Protein AF-0000000086273806 (afdb_homodimer)

Foldseek 3Di:
DDPPPPPVPPPPPPPCPVPPPPPPPDDPDDLPPPPDDDVCPVLVVVLVVLCVVQVKFWDDFQAGSVVVSVLSVLLSVQVVVVVVVDVDDDQVVSQVVSQVVCCVVPNHAKGKGKAQDDDDDDDADGRFWTWMDGDRMIMTMGGHDDPPPPDPPPPPPPDD/DDPPPPVPPPPPPPPCPVPPVPPDPDDPDDPPPPPDPPVVPVLVVVLVVLCVVQVKFWDDDQAGSVVVSVLSVLLSVQVVVVVVVDVDDDQVVSQVVSQVVCCVVPNHAKGKGKAQDDDDDDDADGRFWTWMDGDRMIMTMGGHDDPPPPDPPPDPPPDD

Secondary structure (DSSP, 8-state):
-----------------------------SS------TTHHHHHHHHHHHHHHHTEEEEEEES-HHHHHHHHHHHHHHHHHHHHH-SS--HHHHHHHHHHHHHHHH-S-EEEEEEEEEEEE----TT-EEEEEETTEEEEEEE-----------------/-----------------------------SS------TTHHHHHHHHHHHHHHHTEEEEEEES-HHHHHHHHHHHHHHHHHHHHH-SS--HHHHHHHHHHHHHHHH-S-EEEEEEEEEEEE----TT-EEEEEETTEEEEEEE-----------------

pLDDT: mean 71.83, std 29.99, range [19.44, 98.88]

Nearest PDB structures (foldseek):
  2pg1-assembly3_C  TM=9.644E-01  e=3.590E-10  Drosophila melanogaster
  3brl-assembly1_A-2  TM=9.640E-01  e=7.382E-10  Drosophila melanogaster
  7n9f-assembly1_s  TM=9.503E-01  e=2.949E-10  Saccharomyces cerevisiae
  3rjs-assembly1_A-2  TM=9.558E-01  e=8.416E-10  Toxoplasma gondii
  7cnu-assembly2_B  TM=9.610E-01  e=5.274E-09  Homo sapiens

Radius of gyration: 29.7 Å; Cα contacts (8 Å, |Δi|>4): 404; chains: 2; bounding box: 95×120×61 Å

Solvent-accessible surface area (backbone atoms only — not comparable to full-atom values): 18712 Å² total; per-residue (Å²): 139,80,78,74,77,77,74,74,72,77,75,72,75,70,75,73,70,70,69,72,69,69,65,70,84,67,80,79,63,65,91,62,82,69,81,71,63,75,89,47,50,68,48,45,51,55,50,51,52,50,24,64,76,63,50,41,46,81,72,46,75,40,47,54,54,70,59,47,49,49,54,51,53,51,51,51,50,49,50,57,53,30,52,71,72,34,88,65,67,55,38,34,58,52,12,40,52,52,24,51,52,43,24,71,74,70,44,71,50,35,27,17,38,19,27,69,38,68,19,58,29,74,69,61,40,89,56,31,32,41,30,32,30,48,83,76,35,35,40,39,40,34,24,45,57,79,40,77,76,70,66,74,71,75,74,74,75,76,80,129,140,79,79,73,73,74,74,75,71,77,73,71,76,70,72,75,67,70,68,70,68,70,64,71,83,71,78,83,69,67,88,66,80,69,79,71,62,75,84,48,50,67,47,44,53,55,49,50,51,49,23,64,76,65,50,42,46,83,72,48,76,40,47,54,54,71,59,48,48,49,54,51,53,50,51,50,52,51,50,58,53,30,52,71,73,35,90,67,66,55,36,36,58,52,12,38,53,52,24,50,52,42,25,71,75,71,47,70,52,35,28,17,37,19,26,70,36,68,20,59,29,74,68,60,41,89,57,32,32,40,30,32,30,47,82,76,35,35,39,40,41,34,24,43,57,80,41,76,78,70,68,76,71,75,76,76,78,77,80,126

Organism: Populus euphratica (NCBI:txid75702)

Structure (mmCIF, N/CA/C/O backbone):
data_AF-0000000086273806-model_v1
#
loop_
_entity.id
_entity.type
_entity.pdbx_description
1 polymer 'Dynein light chain'
#
loop_
_atom_site.group_PDB
_atom_site.id
_atom_site.type_symbol
_atom_site.label_atom_id
_atom_site.label_alt_id
_atom_site.label_comp_id
_atom_site.label_asym_id
_atom_site.label_entity_id
_atom_site.label_seq_id
_atom_site.pdbx_PDB_ins_code
_atom_site.Cartn_x
_atom_site.Cartn_y
_atom_site.Cartn_z
_atom_site.occupancy
_atom_site.B_iso_or_equiv
_atom_site.auth_seq_id
_atom_site.auth_comp_id
_atom_site.auth_asym_id
_atom_site.auth_atom_id
_atom_site.pdbx_PDB_model_num
ATOM 1 N N . MET A 1 1 ? 22.906 81.875 -25.344 1 28.75 1 MET A N 1
ATOM 2 C CA . MET A 1 1 ? 23.531 81.062 -24.281 1 28.75 1 MET A CA 1
ATOM 3 C C . MET A 1 1 ? 22.641 79.938 -23.875 1 28.75 1 MET A C 1
ATOM 5 O O . MET A 1 1 ? 21.609 80.125 -23.203 1 28.75 1 MET A O 1
ATOM 9 N N . GLU A 1 2 ? 22.422 78.875 -24.781 1 27.95 2 GLU A N 1
ATOM 10 C CA . GLU A 1 2 ? 21.453 77.875 -25.234 1 27.95 2 GLU A CA 1
ATOM 11 C C . GLU A 1 2 ? 21.438 76.688 -24.312 1 27.95 2 GLU A C 1
ATOM 13 O O . GLU A 1 2 ? 22.469 76.062 -24.109 1 27.95 2 GLU A O 1
ATOM 18 N N . ARG A 1 3 ? 20.797 76.938 -23.156 1 32.34 3 ARG A N 1
ATOM 19 C CA . ARG A 1 3 ? 20.719 76.062 -22 1 32.34 3 ARG A CA 1
ATOM 20 C C . ARG A 1 3 ? 20.281 74.625 -22.422 1 32.34 3 ARG A C 1
ATOM 22 O O . ARG A 1 3 ? 19.219 74.5 -23.016 1 32.34 3 ARG A O 1
ATOM 29 N N . SER A 1 4 ? 21.188 73.812 -22.953 1 30.05 4 SER A N 1
ATOM 30 C CA . SER A 1 4 ? 21.172 72.438 -23.484 1 30.05 4 SER A CA 1
ATOM 31 C C . SER A 1 4 ? 20.562 71.5 -22.484 1 30.05 4 SER A C 1
ATOM 33 O O . SER A 1 4 ? 21.094 71.312 -21.391 1 30.05 4 SER A O 1
ATOM 35 N N . GLN A 1 5 ? 19.234 71.562 -22.375 1 29.78 5 GLN A N 1
ATOM 36 C CA . GLN A 1 5 ? 18.359 70.812 -21.5 1 29.78 5 GLN A CA 1
ATOM 37 C C . GLN A 1 5 ? 18.656 69.312 -21.594 1 29.78 5 GLN A C 1
ATOM 39 O O . GLN A 1 5 ? 18.641 68.75 -22.688 1 29.78 5 GLN A O 1
ATOM 44 N N . SER A 1 6 ? 19.75 68.875 -20.938 1 29.62 6 SER A N 1
ATOM 45 C CA . SER A 1 6 ? 20.328 67.562 -20.812 1 29.62 6 SER A CA 1
ATOM 46 C C . SER A 1 6 ? 19.25 66.5 -20.453 1 29.62 6 SER A C 1
ATOM 48 O O . SER A 1 6 ? 18.594 66.625 -19.422 1 29.62 6 SER A O 1
ATOM 50 N N . GLU A 1 7 ? 18.422 66.125 -21.422 1 27.8 7 GLU A N 1
ATOM 51 C CA . GLU A 1 7 ? 17.312 65.188 -21.406 1 27.8 7 GLU A CA 1
ATOM 52 C C . GLU A 1 7 ? 17.766 63.844 -20.859 1 27.8 7 GLU A C 1
ATOM 54 O O . GLU A 1 7 ? 18.562 63.156 -21.484 1 27.8 7 GLU A O 1
ATOM 59 N N . THR A 1 8 ? 18.328 63.875 -19.656 1 27.95 8 THR A N 1
ATOM 60 C CA . THR A 1 8 ? 18.828 62.656 -19.047 1 27.95 8 THR A CA 1
ATOM 61 C C . THR A 1 8 ? 17.781 61.531 -19.172 1 27.95 8 THR A C 1
ATOM 63 O O . THR A 1 8 ? 16.609 61.75 -18.891 1 27.95 8 THR A O 1
ATOM 66 N N . GLY A 1 9 ? 17.891 60.781 -20.172 1 25.05 9 GLY A N 1
ATOM 67 C CA . GLY A 1 9 ? 17.203 59.594 -20.672 1 25.05 9 GLY A CA 1
ATOM 68 C C . GLY A 1 9 ? 16.953 58.562 -19.609 1 25.05 9 GLY A C 1
ATOM 69 O O . GLY A 1 9 ? 17.875 58.062 -18.969 1 25.05 9 GLY A O 1
ATOM 70 N N . ARG A 1 10 ? 16.016 58.844 -18.719 1 28.91 10 ARG A N 1
ATOM 71 C CA . ARG A 1 10 ? 15.523 57.844 -17.75 1 28.91 10 ARG A CA 1
ATOM 72 C C . ARG A 1 10 ? 15.391 56.469 -18.375 1 28.91 10 ARG A C 1
ATOM 74 O O . ARG A 1 10 ? 14.648 56.281 -19.344 1 28.91 10 ARG A O 1
ATOM 81 N N . ARG A 1 11 ? 16.484 55.812 -18.609 1 25.91 11 ARG A N 1
ATOM 82 C CA . ARG A 1 11 ? 16.578 54.406 -19.062 1 25.91 11 ARG A CA 1
ATOM 83 C C . ARG A 1 11 ? 15.562 53.531 -18.344 1 25.91 11 ARG A C 1
ATOM 85 O O . ARG A 1 11 ? 15.523 53.5 -17.109 1 25.91 11 ARG A O 1
ATOM 92 N N . ARG A 1 12 ? 14.398 53.438 -18.906 1 23.81 12 ARG A N 1
ATOM 93 C CA . ARG A 1 12 ? 13.289 52.531 -18.578 1 23.81 12 ARG A CA 1
ATOM 94 C C . ARG A 1 12 ? 13.789 51.125 -18.281 1 23.81 12 ARG A C 1
ATOM 96 O O . ARG A 1 12 ? 14.438 50.5 -19.109 1 23.81 12 ARG A O 1
ATOM 103 N N . MET A 1 13 ? 14.398 50.938 -17.109 1 24.5 13 MET A N 1
ATOM 104 C CA . MET A 1 13 ? 14.719 49.594 -16.656 1 24.5 13 MET A CA 1
ATOM 105 C C . MET A 1 13 ? 13.594 48.625 -17.016 1 24.5 13 MET A C 1
ATOM 107 O O . MET A 1 13 ? 12.461 48.781 -16.547 1 24.5 13 MET A O 1
ATOM 111 N N . GLU A 1 14 ? 13.469 48.344 -18.266 1 22.59 14 GLU A N 1
ATOM 112 C CA . GLU A 1 14 ? 12.555 47.312 -18.703 1 22.59 14 GLU A CA 1
ATOM 113 C C . GLU A 1 14 ? 12.672 46.062 -17.844 1 22.59 14 GLU A C 1
ATOM 115 O O . GLU A 1 14 ? 13.766 45.531 -17.672 1 22.59 14 GLU A O 1
ATOM 120 N N . LYS A 1 15 ? 12.023 46.094 -16.672 1 23.3 15 LYS A N 1
ATOM 121 C CA . LYS A 1 15 ? 11.836 44.875 -15.859 1 23.3 15 LYS A CA 1
ATOM 122 C C . LYS A 1 15 ? 11.508 43.688 -16.719 1 23.3 15 LYS A C 1
ATOM 124 O O . LYS A 1 15 ? 10.477 43.656 -17.406 1 23.3 15 LYS A O 1
ATOM 129 N N . ASN A 1 16 ? 12.422 43.125 -17.375 1 19.72 16 ASN A N 1
ATOM 130 C CA . ASN A 1 16 ? 12.266 41.844 -18.094 1 19.72 16 ASN A CA 1
ATOM 131 C C . ASN A 1 16 ? 11.516 40.844 -17.234 1 19.72 16 ASN A C 1
ATOM 133 O O . ASN A 1 16 ? 12.078 40.281 -16.297 1 19.72 16 ASN A O 1
ATOM 137 N N . LYS A 1 17 ? 10.359 41.219 -16.828 1 23.56 17 LYS A N 1
ATOM 138 C CA . LYS A 1 17 ? 9.547 40.156 -16.234 1 23.56 17 LYS A CA 1
ATOM 139 C C . LYS A 1 17 ? 9.641 38.875 -17.047 1 23.56 17 LYS A C 1
ATOM 141 O O . LYS A 1 17 ? 9.117 38.781 -18.172 1 23.56 17 LYS A O 1
ATOM 146 N N . GLU A 1 18 ? 10.75 38.281 -17.062 1 22.2 18 GLU A N 1
ATOM 147 C CA . GLU A 1 18 ? 10.805 36.938 -17.641 1 22.2 18 GLU A CA 1
ATOM 148 C C . GLU A 1 18 ? 9.555 36.156 -17.281 1 22.2 18 GLU A C 1
ATOM 150 O O . GLU A 1 18 ? 9.242 35.969 -16.109 1 22.2 18 GLU A O 1
ATOM 155 N N . ARG A 1 19 ? 8.586 36.375 -17.969 1 22.33 19 ARG A N 1
ATOM 156 C CA . ARG A 1 19 ? 7.391 35.531 -17.906 1 22.33 19 ARG A CA 1
ATOM 157 C C . ARG A 1 19 ? 7.754 34.062 -17.75 1 22.33 19 ARG A C 1
ATOM 159 O O . ARG A 1 19 ? 8.406 33.469 -18.609 1 22.33 19 ARG A O 1
ATOM 166 N N . VAL A 1 20 ? 8.18 33.719 -16.625 1 22.05 20 VAL A N 1
ATOM 167 C CA . VAL A 1 20 ? 8.336 32.281 -16.406 1 22.05 20 VAL A CA 1
ATOM 168 C C . VAL A 1 20 ? 7.188 31.547 -17.078 1 22.05 20 VAL A C 1
ATOM 170 O O . VAL A 1 20 ? 6.016 31.828 -16.797 1 22.05 20 VAL A O 1
ATOM 173 N N . GLN A 1 21 ? 7.27 31.484 -18.25 1 20.91 21 GLN A N 1
ATOM 174 C CA . GLN A 1 21 ? 6.316 30.656 -18.984 1 20.91 21 GLN A CA 1
ATOM 175 C C . GLN A 1 21 ? 5.996 29.375 -18.203 1 20.91 21 GLN A C 1
ATOM 177 O O . GLN A 1 21 ? 6.887 28.578 -17.938 1 20.91 21 GLN A O 1
ATOM 182 N N . PHE A 1 22 ? 5.227 29.609 -17.25 1 21.42 22 PHE A N 1
ATOM 183 C CA . PHE A 1 22 ? 4.641 28.438 -16.609 1 21.42 22 PHE A CA 1
ATOM 184 C C . PHE A 1 22 ? 4.281 27.375 -17.625 1 21.42 22 PHE A C 1
ATOM 186 O O . PHE A 1 22 ? 3.438 27.594 -18.5 1 21.42 22 PHE A O 1
ATOM 193 N N . LEU A 1 23 ? 5.246 26.781 -18.078 1 23.45 23 LEU A N 1
ATOM 194 C CA . LEU A 1 23 ? 4.922 25.672 -18.953 1 23.45 23 LEU A CA 1
ATOM 195 C C . LEU A 1 23 ? 3.693 24.922 -18.453 1 23.45 23 LEU A C 1
ATOM 197 O O . LEU A 1 23 ? 3.488 24.812 -17.234 1 23.45 23 LEU A O 1
ATOM 201 N N . PRO A 1 24 ? 2.768 24.969 -19.203 1 23.73 24 PRO A N 1
ATOM 202 C CA . PRO A 1 24 ? 1.512 24.297 -18.875 1 23.73 24 PRO A CA 1
ATOM 203 C C . PRO A 1 24 ? 1.729 22.953 -18.172 1 23.73 24 PRO A C 1
ATOM 205 O O . PRO A 1 24 ? 2.77 22.312 -18.359 1 23.73 24 PRO A O 1
ATOM 208 N N . PRO A 1 25 ? 1.237 22.906 -17.016 1 24.69 25 PRO A N 1
ATOM 209 C CA . PRO A 1 25 ? 1.338 21.672 -16.219 1 24.69 25 PRO A CA 1
ATOM 210 C C . PRO A 1 25 ? 1.191 20.422 -17.062 1 24.69 25 PRO A C 1
ATOM 212 O O . PRO A 1 25 ? 0.169 20.234 -17.734 1 24.69 25 PRO A O 1
ATOM 215 N N . GLY A 1 26 ? 2.092 20.031 -17.812 1 23.03 26 GLY A N 1
ATOM 216 C CA . GLY A 1 26 ? 2.057 18.828 -18.641 1 23.03 26 GLY A CA 1
ATOM 217 C C . GLY A 1 26 ? 1.317 17.672 -18 1 23.03 26 GLY A C 1
ATOM 218 O O . GLY A 1 26 ? 1.056 17.703 -16.781 1 23.03 26 GLY A O 1
ATOM 219 N N . ARG A 1 27 ? 0.917 16.609 -18.938 1 23.66 27 ARG A N 1
ATOM 220 C CA . ARG A 1 27 ? -0.001 15.484 -18.844 1 23.66 27 ARG A CA 1
ATOM 221 C C . ARG A 1 27 ? 0.425 14.531 -17.719 1 23.66 27 ARG A C 1
ATOM 223 O O . ARG A 1 27 ? 1.506 13.938 -17.781 1 23.66 27 ARG A O 1
ATOM 230 N N . MET A 1 28 ? 0.45 14.812 -16.719 1 25.42 28 MET A N 1
ATOM 231 C CA . MET A 1 28 ? 0.751 13.789 -15.727 1 25.42 28 MET A CA 1
ATOM 232 C C . MET A 1 28 ? 0.086 12.469 -16.094 1 25.42 28 MET A C 1
ATOM 234 O O . MET A 1 28 ? -1.14 12.352 -16.047 1 25.42 28 MET A O 1
ATOM 238 N N . LEU A 1 29 ? 0.576 11.766 -17.109 1 25.7 29 LEU A N 1
ATOM 239 C CA . LEU A 1 29 ? -0.027 10.648 -17.828 1 25.7 29 LEU A CA 1
ATOM 240 C C . LEU A 1 29 ? -0.467 9.555 -16.859 1 25.7 29 LEU A C 1
ATOM 242 O O . LEU A 1 29 ? 0.1 9.414 -15.773 1 25.7 29 LEU A O 1
ATOM 246 N N . PRO A 1 30 ? -1.684 8.875 -17.062 1 32.84 30 PRO A N 1
ATOM 247 C CA . PRO A 1 30 ? -1.948 7.496 -16.656 1 32.84 30 PRO A CA 1
ATOM 248 C C . PRO A 1 30 ? -0.71 6.605 -16.75 1 32.84 30 PRO A C 1
ATOM 250 O O . PRO A 1 30 ? 0.285 6.988 -17.359 1 32.84 30 PRO A O 1
ATOM 253 N N . VAL A 1 31 ? -0.655 5.379 -16.422 1 34.69 31 VAL A N 1
ATOM 254 C CA . VAL A 1 31 ? 0.572 4.594 -16.5 1 34.69 31 VAL A CA 1
ATOM 255 C C . VAL A 1 31 ? 1.341 4.965 -17.766 1 34.69 31 VAL A C 1
ATOM 257 O O . VAL A 1 31 ? 0.818 4.836 -18.875 1 34.69 31 VAL A O 1
ATOM 260 N N . PRO A 1 32 ? 2.094 5.988 -17.922 1 31.78 32 PRO A N 1
ATOM 261 C CA . PRO A 1 32 ? 2.699 6.332 -19.203 1 31.78 32 PRO A CA 1
ATOM 262 C C . PRO A 1 32 ? 3.414 5.152 -19.859 1 31.78 32 PRO A C 1
ATOM 264 O O . PRO A 1 32 ? 4.023 4.332 -19.156 1 31.78 32 PRO A O 1
ATOM 267 N N . PRO A 1 33 ? 3.061 4.832 -21.172 1 30.28 33 PRO A N 1
ATOM 268 C CA . PRO A 1 33 ? 3.742 3.709 -21.828 1 30.28 33 PRO A CA 1
ATOM 269 C C . PRO A 1 33 ? 5.262 3.826 -21.766 1 30.28 33 PRO A C 1
ATOM 271 O O . PRO A 1 33 ? 5.832 4.809 -22.25 1 30.28 33 PRO A O 1
ATOM 274 N N . MET A 1 34 ? 5.852 3.525 -20.734 1 32.31 34 MET A N 1
ATOM 275 C CA . MET A 1 34 ? 7.309 3.525 -20.75 1 32.31 34 MET A CA 1
ATOM 276 C C . MET A 1 34 ? 7.832 2.857 -22.031 1 32.31 34 MET A C 1
ATOM 278 O O . MET A 1 34 ? 7.359 1.784 -22.406 1 32.31 34 MET A O 1
ATOM 282 N N . VAL A 1 35 ? 8.391 3.568 -22.844 1 31.25 35 VAL A N 1
ATOM 283 C CA . VAL A 1 35 ? 9.062 3.074 -24.047 1 31.25 35 VAL A CA 1
ATOM 284 C C . VAL A 1 35 ? 10.117 2.041 -23.656 1 31.25 35 VAL A C 1
ATOM 286 O O . VAL A 1 35 ? 11.016 2.334 -22.859 1 31.25 35 VAL A O 1
ATOM 289 N N . ARG A 1 36 ? 9.812 0.791 -23.719 1 36.22 36 ARG A N 1
ATOM 290 C CA . ARG A 1 36 ? 10.648 -0.36 -23.406 1 36.22 36 ARG A CA 1
ATOM 291 C C . ARG A 1 36 ? 11.859 -0.425 -24.328 1 36.22 36 ARG A C 1
ATOM 293 O O . ARG A 1 36 ? 11.719 -0.324 -25.547 1 36.22 36 ARG A O 1
ATOM 300 N N . PRO A 1 37 ? 13.078 -0.144 -23.891 1 36.53 37 PRO A N 1
ATOM 301 C CA . PRO A 1 37 ? 14.18 -0.379 -24.828 1 36.53 37 PRO A CA 1
ATOM 302 C C . PRO A 1 37 ? 14.133 -1.768 -25.453 1 36.53 37 PRO A C 1
ATOM 304 O O . PRO A 1 37 ? 13.555 -2.691 -24.891 1 36.53 37 PRO A O 1
ATOM 307 N N . PRO A 1 38 ? 14.758 -1.908 -26.594 1 38.56 38 PRO A N 1
ATOM 308 C CA . PRO A 1 38 ? 14.727 -3.096 -27.453 1 38.56 38 PRO A CA 1
ATOM 309 C C . PRO A 1 38 ? 15.312 -4.332 -26.766 1 38.56 38 PRO A C 1
ATOM 311 O O . PRO A 1 38 ? 15.102 -5.453 -27.234 1 38.56 38 PRO A O 1
ATOM 314 N N . ALA A 1 39 ? 16.531 -4.262 -26.062 1 42.75 39 ALA A N 1
ATOM 315 C CA . ALA A 1 39 ? 17.125 -5.473 -25.516 1 42.75 39 ALA A CA 1
ATOM 316 C C . ALA A 1 39 ? 16.109 -6.246 -24.672 1 42.75 39 ALA A C 1
ATOM 318 O O . ALA A 1 39 ? 16.422 -7.316 -24.141 1 42.75 39 ALA A O 1
ATOM 319 N N . ALA A 1 40 ? 14.891 -5.688 -24.438 1 50.12 40 ALA A N 1
ATOM 320 C CA . ALA A 1 40 ? 13.664 -5.949 -23.688 1 50.12 40 ALA A CA 1
ATOM 321 C C . ALA A 1 40 ? 12.875 -7.098 -24.297 1 50.12 40 ALA A C 1
ATOM 323 O O . ALA A 1 40 ? 11.945 -7.621 -23.672 1 50.12 40 ALA A O 1
ATOM 324 N N . ALA A 1 41 ? 13.422 -7.383 -25.406 1 51.56 41 ALA A N 1
ATOM 325 C CA . ALA A 1 41 ? 12.547 -8.297 -26.141 1 51.56 41 ALA A CA 1
ATOM 326 C C . ALA A 1 41 ? 12.703 -9.727 -25.641 1 51.56 41 ALA A C 1
ATOM 328 O O . ALA A 1 41 ? 11.711 -10.438 -25.453 1 51.56 41 ALA A O 1
ATOM 329 N N . THR A 1 42 ? 14 -10.25 -25.547 1 53.66 42 THR A N 1
ATOM 330 C CA . THR A 1 42 ? 14.164 -11.633 -25.109 1 53.66 42 THR A CA 1
ATOM 331 C C . THR A 1 42 ? 13.664 -11.812 -23.672 1 53.66 42 THR A C 1
ATOM 333 O O . THR A 1 42 ? 13.07 -12.844 -23.344 1 53.66 42 THR A O 1
ATOM 336 N N . ASN A 1 43 ? 13.852 -10.844 -22.875 1 69 43 ASN A N 1
ATOM 337 C CA . ASN A 1 43 ? 13.383 -10.875 -21.5 1 69 43 ASN A CA 1
ATOM 338 C C . ASN A 1 43 ? 11.859 -10.805 -21.422 1 69 43 ASN A C 1
ATOM 340 O O . ASN A 1 43 ? 11.25 -11.469 -20.578 1 69 43 ASN A O 1
ATOM 344 N N . GLU A 1 44 ? 11.352 -10.266 -22.406 1 74.94 44 GLU A N 1
ATOM 345 C CA . GLU A 1 44 ? 9.898 -10.125 -22.438 1 74.94 44 GLU A CA 1
ATOM 346 C C . GLU A 1 44 ? 9.227 -11.445 -22.812 1 74.94 44 GLU A C 1
ATOM 348 O O . GLU A 1 44 ? 8.188 -11.797 -22.266 1 74.94 44 GLU A O 1
ATOM 353 N N . VAL A 1 45 ? 9.922 -12.117 -23.734 1 72.62 45 VAL A N 1
ATOM 354 C CA . VAL A 1 45 ? 9.367 -13.398 -24.156 1 72.62 45 VAL A CA 1
ATOM 355 C C . VAL A 1 45 ? 9.414 -14.391 -23 1 72.62 45 VAL A C 1
ATOM 357 O O . VAL A 1 45 ? 8.461 -15.148 -22.781 1 72.62 45 VAL A O 1
ATOM 360 N N . ARG A 1 46 ? 10.5 -14.406 -22.344 1 81.56 46 ARG A N 1
ATOM 361 C CA . ARG A 1 46 ? 10.641 -15.305 -21.203 1 81.56 46 ARG A CA 1
ATOM 362 C C . ARG A 1 46 ? 9.617 -14.969 -20.125 1 81.56 46 ARG A C 1
ATOM 364 O O . ARG A 1 46 ? 9.023 -15.875 -19.516 1 81.56 46 ARG A O 1
ATOM 371 N N . LEU A 1 47 ? 9.344 -13.711 -19.922 1 88.5 47 LEU A N 1
ATOM 372 C CA . LEU A 1 47 ? 8.383 -13.32 -18.891 1 88.5 47 LEU A CA 1
ATOM 373 C C . LEU A 1 47 ? 6.969 -13.734 -19.297 1 88.5 47 LEU A C 1
ATOM 375 O O . LEU A 1 47 ? 6.172 -14.125 -18.438 1 88.5 47 LEU A O 1
ATOM 379 N N . ALA A 1 48 ? 6.723 -13.727 -20.531 1 86.44 48 ALA A N 1
ATOM 380 C CA . ALA A 1 48 ? 5.406 -14.141 -21.016 1 86.44 48 ALA A CA 1
ATOM 381 C C . ALA A 1 48 ? 5.18 -15.633 -20.797 1 86.44 48 ALA A C 1
ATOM 383 O O . ALA A 1 48 ? 4.07 -16.047 -20.453 1 86.44 48 ALA A O 1
ATOM 384 N N . ALA A 1 49 ? 6.207 -16.328 -20.984 1 87.12 49 ALA A N 1
ATOM 385 C CA . ALA A 1 49 ? 6.09 -17.766 -20.766 1 87.12 49 ALA A CA 1
ATOM 386 C C . ALA A 1 49 ? 5.867 -18.062 -19.281 1 87.12 49 ALA A C 1
ATOM 388 O O . ALA A 1 49 ? 5.086 -18.953 -18.938 1 87.12 49 ALA A O 1
ATOM 389 N N . VAL A 1 50 ? 6.473 -17.391 -18.469 1 88 50 VAL A N 1
ATOM 390 C CA . VAL A 1 50 ? 6.332 -17.562 -17.031 1 88 50 VAL A CA 1
ATOM 391 C C . VAL A 1 50 ? 4.918 -17.188 -16.594 1 88 50 VAL A C 1
ATOM 393 O O . VAL A 1 50 ? 4.316 -17.859 -15.758 1 88 50 VAL A O 1
ATOM 396 N N . ASP A 1 51 ? 4.355 -16.188 -17.156 1 88.62 51 ASP A N 1
ATOM 397 C CA . ASP A 1 51 ? 3.008 -15.727 -16.828 1 88.62 51 ASP A CA 1
ATOM 398 C C . ASP A 1 51 ? 1.974 -16.828 -17.094 1 88.62 51 ASP A C 1
ATOM 400 O O . ASP A 1 51 ? 1.086 -17.062 -16.281 1 88.62 51 ASP A O 1
ATOM 404 N N . VAL A 1 52 ? 2.152 -17.422 -18.219 1 87.69 52 VAL A N 1
ATOM 405 C CA . VAL A 1 52 ? 1.211 -18.453 -18.609 1 87.69 52 VAL A CA 1
ATOM 406 C C . VAL A 1 52 ? 1.376 -19.672 -17.703 1 87.69 52 VAL A C 1
ATOM 408 O O . VAL A 1 52 ? 0.391 -20.234 -17.219 1 87.69 52 VAL A O 1
ATOM 411 N N .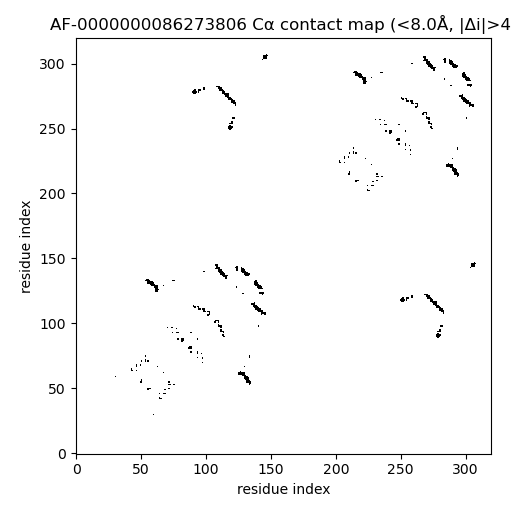 GLU A 1 53 ? 2.574 -20 -17.5 1 89.94 53 GLU A N 1
ATOM 412 C CA . GLU A 1 53 ? 2.885 -21.172 -16.688 1 89.94 53 GLU A CA 1
ATOM 413 C C . GLU A 1 53 ? 2.34 -21.031 -15.266 1 89.94 53 GLU A C 1
ATOM 415 O O . GLU A 1 53 ? 1.857 -22 -14.672 1 89.94 53 GLU A O 1
ATOM 420 N N . LEU A 1 54 ? 2.336 -19.844 -14.789 1 92.06 54 LEU A N 1
ATOM 421 C CA . LEU A 1 54 ? 2.037 -19.641 -13.375 1 92.06 54 LEU A CA 1
ATOM 422 C C . LEU A 1 54 ? 0.677 -18.969 -13.203 1 92.06 54 LEU A C 1
ATOM 424 O O . LEU A 1 54 ? 0.284 -18.625 -12.086 1 92.06 54 LEU A O 1
ATOM 428 N N . ASN A 1 55 ? -0.057 -18.719 -14.195 1 93.88 55 ASN A N 1
ATOM 429 C CA . ASN A 1 55 ? -1.345 -18.031 -14.164 1 93.88 55 ASN A CA 1
ATOM 430 C C . ASN A 1 55 ? -1.221 -16.641 -13.57 1 93.88 55 ASN A C 1
ATOM 432 O O . ASN A 1 55 ? -1.963 -16.281 -12.648 1 93.88 55 ASN A O 1
ATOM 436 N N . ILE A 1 56 ? -0.202 -15.969 -14.102 1 95.69 56 ILE A N 1
ATOM 437 C CA . ILE A 1 56 ? 0.075 -14.602 -13.672 1 95.69 56 ILE A CA 1
ATOM 438 C C . ILE A 1 56 ? -0.412 -13.617 -14.727 1 95.69 56 ILE A C 1
ATOM 440 O O . ILE A 1 56 ? -0.228 -13.844 -15.93 1 95.69 56 ILE A O 1
ATOM 444 N N . ARG A 1 57 ? -1.067 -12.586 -14.32 1 95.5 57 ARG A N 1
ATOM 445 C CA . ARG A 1 57 ? -1.406 -11.453 -15.172 1 95.5 57 ARG A CA 1
ATOM 446 C C . ARG A 1 57 ? -0.67 -10.195 -14.734 1 95.5 57 ARG A C 1
ATOM 448 O O . ARG A 1 57 ? -0.939 -9.656 -13.656 1 95.5 57 ARG A O 1
ATOM 455 N N . LEU A 1 58 ? 0.2 -9.766 -15.602 1 96.19 58 LEU A N 1
ATOM 456 C CA . LEU A 1 58 ? 0.926 -8.531 -15.312 1 96.19 58 LEU A CA 1
ATOM 457 C C . LEU A 1 58 ? 0.057 -7.309 -15.586 1 96.19 58 LEU A C 1
ATOM 459 O O . LEU A 1 58 ? -0.511 -7.18 -16.672 1 96.19 58 LEU A O 1
ATOM 463 N N . ARG A 1 59 ? -0.013 -6.492 -14.672 1 96.19 59 ARG A N 1
ATOM 464 C CA . ARG A 1 59 ? -0.823 -5.289 -14.82 1 96.19 59 ARG A CA 1
ATOM 465 C C . ARG A 1 59 ? 0.052 -4.07 -15.109 1 96.19 59 ARG A C 1
ATOM 467 O O . ARG A 1 59 ? -0.271 -3.26 -15.977 1 96.19 59 ARG A O 1
ATOM 474 N N . SER A 1 60 ? 1.122 -3.873 -14.375 1 96.44 60 SER A N 1
ATOM 475 C CA . SER A 1 60 ? 2.076 -2.785 -14.562 1 96.44 60 SER A CA 1
ATOM 476 C C . SER A 1 60 ? 3.43 -3.127 -13.953 1 96.44 60 SER A C 1
ATOM 478 O O . SER A 1 60 ? 3.5 -3.787 -12.906 1 96.44 60 SER A O 1
ATOM 480 N N . ALA A 1 61 ? 4.52 -2.648 -14.734 1 97.19 61 ALA A N 1
ATOM 481 C CA . ALA A 1 61 ? 5.836 -2.938 -14.18 1 97.19 61 ALA A CA 1
ATOM 482 C C . ALA A 1 61 ? 6.848 -1.861 -14.57 1 97.19 61 ALA A C 1
ATOM 484 O O . ALA A 1 61 ? 6.82 -1.355 -15.695 1 97.19 61 ALA A O 1
ATOM 485 N N . ASP A 1 62 ? 7.633 -1.472 -13.625 1 97.44 62 ASP A N 1
ATOM 486 C CA . ASP A 1 62 ? 8.93 -0.818 -13.75 1 97.44 62 ASP A CA 1
ATOM 487 C C . ASP A 1 62 ? 10.008 -1.578 -12.969 1 97.44 62 ASP A C 1
ATOM 489 O O . ASP A 1 62 ? 10.414 -1.15 -11.891 1 97.44 62 ASP A O 1
ATOM 493 N N . MET A 1 63 ? 10.375 -2.715 -13.633 1 97.62 63 MET A N 1
ATOM 494 C CA . MET A 1 63 ? 11.234 -3.672 -12.938 1 97.62 63 MET A CA 1
ATOM 495 C C . MET A 1 63 ? 11.906 -4.613 -13.93 1 97.62 63 MET A C 1
ATOM 497 O O . MET A 1 63 ? 11.273 -5.102 -14.859 1 97.62 63 MET A O 1
ATOM 501 N N . PRO A 1 64 ? 13.172 -4.875 -13.727 1 96.44 64 PRO A N 1
ATOM 502 C CA . PRO A 1 64 ? 13.844 -5.824 -14.617 1 96.44 64 PRO A CA 1
ATOM 503 C C . PRO A 1 64 ? 13.164 -7.191 -14.648 1 96.44 64 PRO A C 1
ATOM 505 O O . PRO A 1 64 ? 12.633 -7.641 -13.633 1 96.44 64 PRO A O 1
ATOM 508 N N . GLY A 1 65 ? 13.297 -7.883 -15.742 1 95.38 65 GLY A N 1
ATOM 509 C CA . GLY A 1 65 ? 12.609 -9.141 -15.984 1 95.38 65 GLY A CA 1
ATOM 510 C C . GLY A 1 65 ? 12.938 -10.211 -14.961 1 95.38 65 GLY A C 1
ATOM 511 O O . GLY A 1 65 ? 12.047 -10.914 -14.484 1 95.38 65 GLY A O 1
ATOM 512 N N . ALA A 1 66 ? 14.172 -10.297 -14.688 1 95.31 66 ALA A N 1
ATOM 513 C CA . ALA A 1 66 ? 14.594 -11.336 -13.75 1 95.31 66 ALA A CA 1
ATOM 514 C C . ALA A 1 66 ? 13.984 -11.102 -12.367 1 95.31 66 ALA A C 1
ATOM 516 O O . ALA A 1 66 ? 13.609 -12.055 -11.68 1 95.31 66 ALA A O 1
ATOM 517 N N . MET A 1 67 ? 13.914 -9.875 -11.953 1 97.44 67 MET A N 1
ATOM 518 C CA . MET A 1 67 ? 13.32 -9.523 -10.672 1 97.44 67 MET A CA 1
ATOM 519 C C . MET A 1 67 ? 11.812 -9.758 -10.68 1 97.44 67 MET A C 1
ATOM 521 O O . MET A 1 67 ? 11.25 -10.242 -9.695 1 97.44 67 MET A O 1
ATOM 525 N N . GLN A 1 68 ? 11.18 -9.461 -11.789 1 97.81 68 GLN A N 1
ATOM 526 C CA . GLN A 1 68 ? 9.758 -9.766 -11.938 1 97.81 68 GLN A CA 1
ATOM 527 C C . GLN A 1 68 ? 9.5 -11.258 -11.805 1 97.81 68 GLN A C 1
ATOM 529 O O . GLN A 1 68 ? 8.594 -11.672 -11.078 1 97.81 68 GLN A O 1
ATOM 534 N N . GLU A 1 69 ? 10.328 -11.945 -12.5 1 97.12 69 GLU A N 1
ATOM 535 C CA . GLU A 1 69 ? 10.172 -13.398 -12.453 1 97.12 69 GLU A CA 1
ATOM 536 C C . GLU A 1 69 ? 10.305 -13.922 -11.023 1 97.12 69 GLU A C 1
ATOM 538 O O . GLU A 1 69 ? 9.578 -14.828 -10.617 1 97.12 69 GLU A O 1
ATOM 543 N N . HIS A 1 70 ? 11.258 -13.383 -10.336 1 97.69 70 HIS A N 1
ATOM 544 C CA . HIS A 1 70 ? 11.422 -13.75 -8.93 1 97.69 70 HIS A CA 1
ATOM 545 C C . HIS A 1 70 ? 10.148 -13.469 -8.141 1 97.69 70 HIS A C 1
ATOM 547 O O . HIS A 1 70 ? 9.695 -14.312 -7.359 1 97.69 70 HIS A O 1
ATOM 553 N N . ALA A 1 71 ? 9.57 -12.305 -8.305 1 98.56 71 ALA A N 1
ATOM 554 C CA . ALA A 1 71 ? 8.328 -11.945 -7.621 1 98.56 71 ALA A CA 1
ATOM 555 C C . ALA A 1 71 ? 7.211 -12.922 -7.969 1 98.56 71 ALA A C 1
ATOM 557 O O . ALA A 1 71 ? 6.469 -13.367 -7.086 1 98.56 71 ALA A O 1
ATOM 558 N N . PHE A 1 72 ? 7.113 -13.312 -9.211 1 98.06 72 PHE A N 1
ATOM 559 C CA . PHE A 1 72 ? 6.059 -14.203 -9.688 1 98.06 72 PHE A CA 1
ATOM 560 C C . PHE A 1 72 ? 6.207 -15.594 -9.078 1 98.06 72 PHE A C 1
ATOM 562 O O . PHE A 1 72 ? 5.254 -16.125 -8.508 1 98.06 72 PHE A O 1
ATOM 569 N N . ARG A 1 73 ? 7.344 -16.078 -9.141 1 97.38 73 ARG A N 1
ATOM 570 C CA . ARG A 1 73 ? 7.582 -17.438 -8.68 1 97.38 73 ARG A CA 1
ATOM 571 C C . ARG A 1 73 ? 7.441 -17.531 -7.164 1 97.38 73 ARG A C 1
ATOM 573 O O . ARG A 1 73 ? 6.883 -18.516 -6.648 1 97.38 73 ARG A O 1
ATOM 580 N N . PHE A 1 74 ? 7.938 -16.562 -6.504 1 98.12 74 PHE A N 1
ATOM 581 C CA . PHE A 1 74 ? 7.836 -16.562 -5.047 1 98.12 74 PHE A CA 1
ATOM 582 C C . PHE A 1 74 ? 6.383 -16.422 -4.609 1 98.12 74 PHE A C 1
ATOM 584 O O . PHE A 1 74 ? 5.941 -17.109 -3.678 1 98.12 74 PHE A O 1
ATOM 591 N N . SER A 1 75 ? 5.641 -15.562 -5.254 1 97.75 75 SER A N 1
ATOM 592 C CA . SER A 1 75 ? 4.223 -15.406 -4.934 1 97.75 75 SER A CA 1
ATOM 593 C C . SER A 1 75 ? 3.453 -16.703 -5.176 1 97.75 75 SER A C 1
ATOM 595 O O . SER A 1 75 ? 2.607 -17.078 -4.367 1 97.75 75 SER A O 1
ATOM 597 N N . ARG A 1 76 ? 3.783 -17.359 -6.285 1 95.88 76 ARG A N 1
ATOM 598 C CA . ARG A 1 76 ? 3.15 -18.641 -6.586 1 95.88 76 ARG A CA 1
ATOM 599 C C . ARG A 1 76 ? 3.455 -19.672 -5.5 1 95.88 76 ARG A C 1
ATOM 601 O O . ARG A 1 76 ? 2.561 -20.391 -5.047 1 95.88 76 ARG A O 1
ATOM 608 N N . ALA A 1 77 ? 4.633 -19.688 -5.129 1 95.25 77 ALA A N 1
ATOM 609 C CA . ALA A 1 77 ? 5.043 -20.625 -4.086 1 95.25 77 ALA A CA 1
ATOM 610 C C . ALA A 1 77 ? 4.312 -20.328 -2.775 1 95.25 77 ALA A C 1
ATOM 612 O O . ALA A 1 77 ? 3.908 -21.25 -2.066 1 95.25 77 ALA A O 1
ATOM 613 N N . LEU A 1 78 ? 4.188 -19.109 -2.434 1 95.38 78 LEU A N 1
ATOM 614 C CA . LEU A 1 78 ? 3.492 -18.703 -1.212 1 95.38 78 LEU A CA 1
ATOM 615 C C . LEU A 1 78 ? 2.029 -19.141 -1.255 1 95.38 78 LEU A C 1
ATOM 617 O O . LEU A 1 78 ? 1.494 -19.641 -0.262 1 95.38 78 LEU A O 1
ATOM 621 N N . LEU A 1 79 ? 1.392 -18.984 -2.395 1 93.62 79 LEU A N 1
ATOM 622 C CA . LEU A 1 79 ? -0.017 -19.328 -2.527 1 93.62 79 LEU A CA 1
ATOM 623 C C . LEU A 1 79 ? -0.209 -20.844 -2.445 1 93.62 79 LEU A C 1
ATOM 625 O O . LEU A 1 79 ? -1.16 -21.312 -1.822 1 93.62 79 LEU A O 1
ATOM 629 N N . ASP A 1 80 ? 0.699 -21.547 -3.035 1 91.75 80 ASP A N 1
ATOM 630 C CA . ASP A 1 80 ? 0.624 -23 -3.014 1 91.75 80 ASP A CA 1
ATOM 631 C C . ASP A 1 80 ? 0.857 -23.547 -1.604 1 91.75 80 ASP A C 1
ATOM 633 O O . ASP A 1 80 ? 0.218 -24.516 -1.192 1 91.75 80 ASP A O 1
ATOM 637 N N . ALA A 1 81 ? 1.693 -22.859 -0.885 1 90.06 81 ALA A N 1
ATOM 638 C CA . ALA A 1 81 ? 1.963 -23.25 0.495 1 90.06 81 ALA A CA 1
ATOM 639 C C . ALA A 1 81 ? 0.774 -22.938 1.398 1 90.06 81 ALA A C 1
ATOM 641 O O . ALA A 1 81 ? 0.45 -23.719 2.299 1 90.06 81 ALA A O 1
ATOM 642 N N . ASN A 1 82 ? 0.216 -21.859 1.155 1 80.81 82 ASN A N 1
ATOM 643 C CA . ASN A 1 82 ? -0.915 -21.438 1.976 1 80.81 82 ASN A CA 1
ATOM 644 C C . ASN A 1 82 ? -2.16 -22.266 1.678 1 80.81 82 ASN A C 1
ATOM 646 O O . ASN A 1 82 ? -2.992 -22.484 2.561 1 80.81 82 ASN A O 1
ATOM 650 N N . ASN A 1 83 ? -2.32 -22.641 0.474 1 73.25 83 ASN A N 1
ATOM 651 C CA . ASN A 1 83 ? -3.43 -23.516 0.115 1 73.25 83 ASN A CA 1
ATOM 652 C C . ASN A 1 83 ? -3.34 -24.859 0.831 1 73.25 83 ASN A C 1
ATOM 654 O O . ASN A 1 83 ? -4.359 -25.484 1.117 1 73.25 83 ASN A O 1
ATOM 658 N N . LEU A 1 84 ? -2.148 -25.172 1.083 1 69.56 84 LEU A N 1
ATOM 659 C CA . LEU A 1 84 ? -1.932 -26.438 1.794 1 69.56 84 LEU A CA 1
ATOM 660 C C . LEU A 1 84 ? -2.32 -26.297 3.262 1 69.56 84 LEU A C 1
ATOM 662 O O . LEU A 1 84 ? -2.775 -27.266 3.879 1 69.56 84 LEU A O 1
ATOM 666 N N . GLU A 1 85 ? -2.186 -25.109 3.715 1 65.5 85 GLU A N 1
ATOM 667 C CA . GLU A 1 85 ? -2.451 -24.891 5.133 1 65.5 85 GLU A CA 1
ATOM 668 C C . GLU A 1 85 ? -3.908 -24.5 5.367 1 65.5 85 GLU A C 1
ATOM 670 O O . GLU A 1 85 ? -4.543 -24.984 6.309 1 65.5 85 GLU A O 1
ATOM 675 N N . SER A 1 86 ? -4.336 -23.531 4.688 1 68.06 86 SER A N 1
ATOM 676 C CA . SER A 1 86 ? -5.715 -23.047 4.766 1 68.06 86 SER A CA 1
ATOM 677 C C . SER A 1 86 ? -6.227 -22.609 3.398 1 68.06 86 SER A C 1
ATOM 679 O O . SER A 1 86 ? -5.457 -22.141 2.559 1 68.06 86 SER A O 1
ATOM 681 N N . LYS A 1 87 ? -7.457 -23.016 3.246 1 67.5 87 LYS A N 1
ATOM 682 C CA . LYS A 1 87 ? -8.102 -22.656 1.988 1 67.5 87 LYS A CA 1
ATOM 683 C C . LYS A 1 87 ? -8.188 -21.141 1.829 1 67.5 87 LYS A C 1
ATOM 685 O O . LYS A 1 87 ? -8.383 -20.641 0.719 1 67.5 87 LYS A O 1
ATOM 690 N N . ASN A 1 88 ? -7.906 -20.391 2.943 1 76.69 88 ASN A N 1
ATOM 691 C CA . ASN A 1 88 ? -8.031 -18.953 2.844 1 76.69 88 ASN A CA 1
ATOM 692 C C . ASN A 1 88 ? -6.719 -18.25 3.188 1 76.69 88 ASN A C 1
ATOM 694 O O . ASN A 1 88 ? -6.438 -17.984 4.359 1 76.69 88 ASN A O 1
ATOM 698 N N . PRO A 1 89 ? -6.02 -18.047 2.137 1 82.12 89 PRO A N 1
ATOM 699 C CA . PRO A 1 89 ? -4.742 -17.391 2.428 1 82.12 89 PRO A CA 1
ATOM 700 C C . PRO A 1 89 ? -4.91 -16.031 3.109 1 82.12 89 PRO A C 1
ATOM 702 O O . PRO A 1 89 ? -5.859 -15.305 2.814 1 82.12 89 PRO A O 1
ATOM 705 N N . ASN A 1 90 ? -4.121 -15.805 4.148 1 91.19 90 ASN A N 1
ATOM 706 C CA . ASN A 1 90 ? -4.059 -14.492 4.781 1 91.19 90 ASN A CA 1
ATOM 707 C C . ASN A 1 90 ? -3.197 -13.523 3.975 1 91.19 90 ASN A C 1
ATOM 709 O O . ASN A 1 90 ? -1.972 -13.648 3.949 1 91.19 90 ASN A O 1
ATOM 713 N N . PRO A 1 91 ? -3.895 -12.594 3.373 1 95 91 PRO A N 1
ATOM 714 C CA . PRO A 1 91 ? -3.15 -11.703 2.48 1 95 91 PRO A CA 1
ATOM 715 C C . PRO A 1 91 ? -2.021 -10.961 3.193 1 95 91 PRO A C 1
ATOM 717 O O . PRO A 1 91 ? -0.979 -10.688 2.594 1 95 91 PRO A O 1
ATOM 720 N N . THR A 1 92 ? -2.197 -10.719 4.441 1 96.06 92 THR A N 1
ATOM 721 C CA . THR A 1 92 ? -1.176 -10 5.191 1 96.06 92 THR A CA 1
ATOM 722 C C . THR A 1 92 ? 0.088 -10.836 5.336 1 96.06 92 THR A C 1
ATOM 724 O O . THR A 1 92 ? 1.201 -10.328 5.199 1 96.06 92 THR A O 1
ATOM 727 N N . ARG A 1 93 ? -0.079 -12.031 5.535 1 95.31 93 ARG A N 1
ATOM 728 C CA . ARG A 1 93 ? 1.061 -12.93 5.695 1 95.31 93 ARG A CA 1
ATOM 729 C C . ARG A 1 93 ? 1.817 -13.094 4.383 1 95.31 93 ARG A C 1
ATOM 731 O O . ARG A 1 93 ? 3.049 -13.141 4.371 1 95.31 93 ARG A O 1
ATOM 738 N N . ILE A 1 94 ? 1.089 -13.156 3.391 1 97.12 94 ILE A N 1
ATOM 739 C CA . ILE A 1 94 ? 1.688 -13.273 2.066 1 97.12 94 ILE A CA 1
ATOM 740 C C . ILE A 1 94 ? 2.475 -12.008 1.744 1 97.12 94 ILE A C 1
ATOM 742 O O . ILE A 1 94 ? 3.619 -12.078 1.289 1 97.12 94 ILE A O 1
ATOM 746 N N . ALA A 1 95 ? 1.867 -10.883 2.033 1 98.38 95 ALA A N 1
ATOM 747 C CA . ALA A 1 95 ? 2.535 -9.602 1.81 1 98.38 95 ALA A CA 1
ATOM 748 C C . ALA A 1 95 ? 3.822 -9.508 2.625 1 98.38 95 ALA A C 1
ATOM 750 O O . ALA A 1 95 ? 4.855 -9.07 2.115 1 98.38 95 ALA A O 1
ATOM 751 N N . MET A 1 96 ? 3.738 -9.977 3.814 1 98 96 MET A N 1
ATOM 752 C CA . MET A 1 96 ? 4.902 -9.945 4.695 1 98 96 MET A CA 1
ATOM 753 C C . MET A 1 96 ? 6.031 -10.805 4.137 1 98 96 MET A C 1
ATOM 755 O O . MET A 1 96 ? 7.184 -10.367 4.09 1 98 96 MET A O 1
ATOM 759 N N . SER A 1 97 ? 5.695 -11.977 3.684 1 97.94 97 SER A N 1
ATOM 760 C CA . SER A 1 97 ? 6.699 -12.906 3.178 1 97.94 97 SER A CA 1
ATOM 761 C C . SER A 1 97 ? 7.383 -12.359 1.931 1 97.94 97 SER A C 1
ATOM 763 O O . SER A 1 97 ? 8.609 -12.43 1.802 1 97.94 97 SER A O 1
ATOM 765 N N . LEU A 1 98 ? 6.566 -11.82 1.104 1 98.5 98 LEU A N 1
ATOM 766 C CA . LEU A 1 98 ? 7.121 -11.273 -0.131 1 98.5 98 LEU A CA 1
ATOM 767 C C . LEU A 1 98 ? 7.977 -10.047 0.15 1 98.5 98 LEU A C 1
ATOM 769 O O . LEU A 1 98 ? 9.07 -9.906 -0.403 1 98.5 98 LEU A O 1
ATOM 773 N N . LYS A 1 99 ? 7.508 -9.203 0.94 1 98.31 99 LYS A N 1
ATOM 774 C CA . LYS A 1 99 ? 8.273 -8.016 1.317 1 98.31 99 LYS A CA 1
ATOM 775 C C . LYS A 1 99 ? 9.609 -8.398 1.943 1 98.31 99 LYS A C 1
ATOM 777 O O . LYS A 1 99 ? 10.648 -7.832 1.604 1 98.31 99 LYS A O 1
ATOM 782 N N . LYS A 1 100 ? 9.641 -9.312 2.838 1 98.5 100 LYS A N 1
ATOM 783 C CA . LYS A 1 100 ? 10.852 -9.742 3.523 1 98.5 100 LYS A CA 1
ATOM 784 C C . LYS A 1 100 ? 11.836 -10.391 2.551 1 98.5 100 LYS A C 1
ATOM 786 O O . LYS A 1 100 ? 13.047 -10.164 2.637 1 98.5 100 LYS A O 1
ATOM 791 N N . GLU A 1 101 ? 11.297 -11.195 1.681 1 98.69 101 GLU A N 1
ATOM 792 C CA . GLU A 1 101 ? 12.125 -11.828 0.657 1 98.69 101 GLU A CA 1
ATOM 793 C C . GLU A 1 101 ? 12.852 -10.781 -0.182 1 98.69 101 GLU A C 1
ATOM 795 O O . GLU A 1 101 ? 14.062 -10.891 -0.417 1 98.69 101 GLU A O 1
ATOM 800 N N . PHE A 1 102 ? 12.203 -9.758 -0.502 1 98.44 102 PHE A N 1
ATOM 801 C CA . PHE A 1 102 ? 12.797 -8.758 -1.382 1 98.44 102 PHE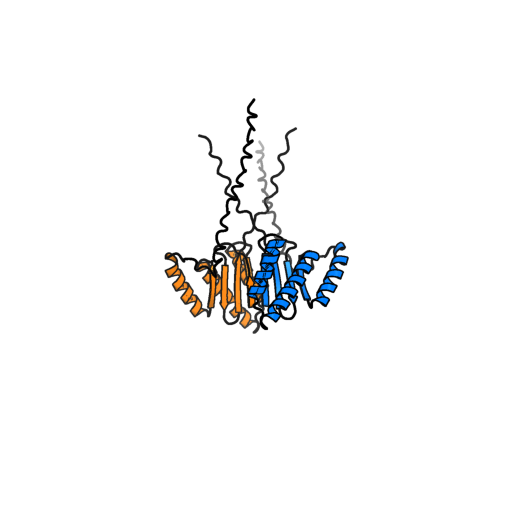 A CA 1
ATOM 802 C C . PHE A 1 102 ? 13.711 -7.816 -0.599 1 98.44 102 PHE A C 1
ATOM 804 O O . PHE A 1 102 ? 14.719 -7.348 -1.12 1 98.44 102 PHE A O 1
ATOM 811 N N . ASP A 1 103 ? 13.305 -7.59 0.607 1 97.19 103 ASP A N 1
ATOM 812 C CA . ASP A 1 103 ? 14.242 -6.871 1.461 1 97.19 103 ASP A CA 1
ATOM 813 C C . ASP A 1 103 ? 15.57 -7.613 1.562 1 97.19 103 ASP A C 1
ATOM 815 O O . ASP A 1 103 ? 16.641 -7 1.494 1 97.19 103 ASP A O 1
ATOM 819 N N . ALA A 1 104 ? 15.484 -8.859 1.657 1 98.19 104 ALA A N 1
ATOM 820 C CA . ALA A 1 104 ? 16.672 -9.688 1.852 1 98.19 104 ALA A CA 1
ATOM 821 C C . ALA A 1 104 ? 17.484 -9.781 0.566 1 98.19 104 ALA A C 1
ATOM 823 O O . ALA A 1 104 ? 18.719 -9.727 0.602 1 98.19 104 ALA A O 1
ATOM 824 N N . MET A 1 105 ? 16.828 -9.812 -0.497 1 98.12 105 MET A N 1
ATOM 825 C CA . MET A 1 105 ? 17.5 -10.117 -1.755 1 98.12 105 MET A CA 1
ATOM 826 C C . MET A 1 105 ? 17.953 -8.844 -2.461 1 98.12 105 MET A C 1
ATOM 828 O O . MET A 1 105 ? 18.953 -8.844 -3.18 1 98.12 105 MET A O 1
ATOM 832 N N . TYR A 1 106 ? 17.219 -7.742 -2.213 1 96.62 106 TYR A N 1
ATOM 833 C CA . TYR A 1 106 ? 17.469 -6.582 -3.064 1 96.62 106 TYR A CA 1
ATOM 834 C C . TYR A 1 106 ? 17.609 -5.312 -2.232 1 96.62 106 TYR A C 1
ATOM 836 O O . TYR A 1 106 ? 17.484 -4.203 -2.756 1 96.62 106 TYR A O 1
ATOM 844 N N . GLY A 1 107 ? 17.75 -5.422 -0.988 1 94.75 107 GLY A N 1
ATOM 845 C CA . GLY A 1 107 ? 17.906 -4.27 -0.115 1 94.75 107 GLY A CA 1
ATOM 846 C C . GLY A 1 107 ? 16.609 -3.838 0.546 1 94.75 107 GLY A C 1
ATOM 847 O O . GLY A 1 107 ? 15.523 -4.074 0.01 1 94.75 107 GLY A O 1
ATOM 848 N N . ILE A 1 108 ? 16.641 -3.027 1.547 1 93.25 108 ILE A N 1
ATOM 849 C CA . ILE A 1 108 ? 15.516 -2.717 2.426 1 93.25 108 ILE A CA 1
ATOM 850 C C . ILE A 1 108 ? 14.609 -1.684 1.758 1 93.25 108 ILE A C 1
ATOM 852 O O . ILE A 1 108 ? 14.938 -1.153 0.695 1 93.25 108 ILE A O 1
ATOM 856 N N . ALA A 1 109 ? 13.438 -1.506 2.344 1 94.81 109 ALA A N 1
ATOM 857 C CA . ALA A 1 109 ? 12.461 -0.471 2.018 1 94.81 109 ALA A CA 1
ATOM 858 C C . ALA A 1 109 ? 11.508 -0.938 0.917 1 94.81 109 ALA A C 1
ATOM 860 O O . ALA A 1 109 ? 11.055 -0.137 0.097 1 94.81 109 ALA A O 1
ATOM 861 N N . TRP A 1 110 ? 11.289 -2.184 0.865 1 97.44 110 TRP A N 1
ATOM 862 C CA . TRP A 1 110 ? 10.203 -2.693 0.028 1 97.44 110 TRP A CA 1
ATOM 863 C C . TRP A 1 110 ? 8.867 -2.623 0.764 1 97.44 110 TRP A C 1
ATOM 865 O O . TRP A 1 110 ? 8.828 -2.645 1.996 1 97.44 110 TRP A O 1
ATOM 875 N N . HIS A 1 111 ? 7.797 -2.543 0.01 1 98.31 111 HIS A N 1
ATOM 876 C CA . HIS A 1 111 ? 6.41 -2.551 0.459 1 98.31 111 HIS A CA 1
ATOM 877 C C . HIS A 1 111 ? 5.566 -3.512 -0.372 1 98.31 111 HIS A C 1
ATOM 879 O O . HIS A 1 111 ? 5.758 -3.623 -1.585 1 98.31 111 HIS A O 1
ATOM 885 N N . CYS A 1 112 ? 4.633 -4.152 0.295 1 98.88 112 CYS A N 1
ATOM 886 C CA . CYS A 1 112 ? 3.832 -5.125 -0.441 1 98.88 112 CYS A CA 1
ATOM 887 C C . CYS A 1 112 ? 2.373 -5.074 -0.001 1 98.88 112 CYS A C 1
ATOM 889 O O . CYS A 1 112 ? 2.082 -5.047 1.195 1 98.88 112 CYS A O 1
ATOM 891 N N . ILE A 1 113 ? 1.531 -4.988 -0.966 1 98.81 113 ILE A N 1
ATOM 892 C CA . ILE A 1 113 ? 0.086 -5.066 -0.787 1 98.81 113 ILE A CA 1
ATOM 893 C C . ILE A 1 113 ? -0.464 -6.27 -1.548 1 98.81 113 ILE A C 1
ATOM 895 O O . ILE A 1 113 ? -0.131 -6.477 -2.717 1 98.81 113 ILE A O 1
ATOM 899 N N . VAL A 1 114 ? -1.236 -7.055 -0.884 1 98.56 114 VAL A N 1
ATOM 900 C CA . VAL A 1 114 ? -1.872 -8.219 -1.492 1 98.56 114 VAL A CA 1
ATOM 901 C C . VAL A 1 114 ? -3.367 -8.211 -1.184 1 98.56 114 VAL A C 1
ATOM 903 O O . VAL A 1 114 ? -3.768 -8.062 -0.027 1 98.56 114 VAL A O 1
ATOM 906 N N . GLY A 1 115 ? -4.152 -8.383 -2.27 1 97.88 115 GLY A N 1
ATOM 907 C CA . GLY A 1 115 ? -5.574 -8.375 -1.956 1 97.88 115 GLY A CA 1
ATOM 908 C C . GLY A 1 115 ? -6.453 -8.664 -3.16 1 97.88 115 GLY A C 1
ATOM 909 O O . GLY A 1 115 ? -5.957 -8.773 -4.281 1 97.88 115 GLY A O 1
ATOM 910 N N . LYS A 1 116 ? -7.758 -8.758 -2.889 1 96.94 116 LYS A N 1
ATOM 911 C CA . LYS A 1 116 ? -8.758 -9.078 -3.906 1 96.94 116 LYS A CA 1
ATOM 912 C C . LYS A 1 116 ? -9.328 -7.812 -4.527 1 96.94 116 LYS A C 1
ATOM 914 O O . LYS A 1 116 ? -9.656 -7.789 -5.715 1 96.94 116 LYS A O 1
ATOM 919 N N . SER A 1 117 ? -9.391 -6.785 -3.682 1 96.56 117 SER A N 1
ATOM 920 C CA . SER A 1 117 ? -10.039 -5.555 -4.133 1 96.56 117 SER A CA 1
ATOM 921 C C . SER A 1 117 ? -9.453 -4.332 -3.438 1 96.56 117 SER A C 1
ATOM 923 O O . SER A 1 117 ? -9.719 -4.098 -2.258 1 96.56 117 SER A O 1
ATOM 925 N N . TYR A 1 118 ? -8.734 -3.621 -4.199 1 97.56 118 TYR A N 1
ATOM 926 C CA . TYR A 1 118 ? -8.148 -2.387 -3.689 1 97.56 118 TYR A CA 1
ATOM 927 C C . TYR A 1 118 ? -7.617 -1.525 -4.832 1 97.56 118 TYR A C 1
ATOM 929 O O . TYR A 1 118 ? -7.43 -2.012 -5.949 1 97.56 118 TYR A O 1
ATOM 937 N N . GLY A 1 119 ? -7.488 -0.286 -4.531 1 97.81 119 GLY A N 1
ATOM 938 C CA . GLY A 1 119 ? -6.762 0.675 -5.344 1 97.81 119 GLY A CA 1
ATOM 939 C C . GLY A 1 119 ? -5.59 1.304 -4.617 1 97.81 119 GLY A C 1
ATOM 940 O O . GLY A 1 119 ? -5.559 1.33 -3.387 1 97.81 119 GLY A O 1
ATOM 941 N N . SER A 1 120 ? -4.668 1.778 -5.441 1 97.94 120 SER A N 1
ATOM 942 C CA . SER A 1 120 ? -3.451 2.293 -4.82 1 97.94 120 SER A CA 1
ATOM 943 C C . SER A 1 120 ? -2.896 3.484 -5.59 1 97.94 120 SER A C 1
ATOM 945 O O . SER A 1 120 ? -3.166 3.637 -6.785 1 97.94 120 SER A O 1
ATOM 947 N N . PHE A 1 121 ? -2.301 4.328 -4.859 1 97.75 121 PHE A N 1
ATOM 948 C CA . PHE A 1 121 ? -1.459 5.379 -5.418 1 97.75 121 PHE A CA 1
ATOM 949 C C . PHE A 1 121 ? -0.198 5.562 -4.586 1 97.75 121 PHE A C 1
ATOM 951 O O . PHE A 1 121 ? -0.27 5.988 -3.43 1 97.75 121 PHE A O 1
ATOM 958 N N . VAL A 1 122 ? 0.972 5.141 -5.242 1 97.38 122 VAL A N 1
ATOM 959 C CA . VAL A 1 122 ? 2.213 5.078 -4.477 1 97.38 122 VAL A CA 1
ATOM 960 C C . VAL A 1 122 ? 3.346 5.715 -5.277 1 97.38 122 VAL A C 1
ATOM 962 O O . VAL A 1 122 ? 3.266 5.824 -6.504 1 97.38 122 VAL A O 1
ATOM 965 N N . THR A 1 123 ? 4.344 6.16 -4.582 1 94.44 123 THR A N 1
ATOM 966 C CA . THR A 1 123 ? 5.602 6.582 -5.184 1 94.44 123 THR A CA 1
ATOM 967 C C . THR A 1 123 ? 6.68 5.52 -4.988 1 94.44 123 THR A C 1
ATOM 969 O O . THR A 1 123 ? 6.801 4.941 -3.906 1 94.44 123 THR A O 1
ATOM 972 N N . HIS A 1 124 ? 7.379 5.211 -6.094 1 93.62 124 HIS A N 1
ATOM 973 C CA . HIS A 1 124 ? 8.406 4.18 -6 1 93.62 124 HIS A CA 1
ATOM 974 C C . HIS A 1 124 ? 9.695 4.621 -6.68 1 93.62 124 HIS A C 1
ATOM 976 O O . HIS A 1 124 ? 9.688 5.539 -7.504 1 93.62 124 HIS A O 1
ATOM 982 N N . SER A 1 125 ? 10.812 3.998 -6.281 1 92.44 125 SER A N 1
ATOM 983 C CA . SER A 1 125 ? 12.078 4.176 -6.988 1 92.44 125 SER A CA 1
ATOM 984 C C . SER A 1 125 ? 12.031 3.539 -8.375 1 92.44 125 SER A C 1
ATOM 986 O O . SER A 1 125 ? 11.328 2.547 -8.586 1 92.44 125 SER A O 1
ATOM 988 N N . SER A 1 126 ? 12.805 4.168 -9.219 1 93.19 126 SER A N 1
ATOM 989 C CA . SER A 1 126 ? 12.836 3.654 -10.586 1 93.19 126 SER A CA 1
ATOM 990 C C . SER A 1 126 ? 13.328 2.211 -10.617 1 93.19 126 SER A C 1
ATOM 992 O O . SER A 1 126 ? 14.297 1.86 -9.938 1 93.19 126 SER A O 1
ATOM 994 N N . GLY A 1 127 ? 12.617 1.378 -11.328 1 96.19 127 GLY A N 1
ATOM 995 C CA . GLY A 1 127 ? 13.023 0.002 -11.562 1 96.19 127 GLY A CA 1
ATOM 996 C C . GLY A 1 127 ? 12.609 -0.94 -10.445 1 96.19 127 GLY A C 1
ATOM 997 O O . GLY A 1 127 ? 13.07 -2.084 -10.398 1 96.19 127 GLY A O 1
ATOM 998 N N . ARG A 1 128 ? 11.781 -0.449 -9.555 1 97.06 128 ARG A N 1
ATOM 999 C CA . ARG A 1 128 ? 11.492 -1.251 -8.367 1 97.06 128 ARG A CA 1
ATOM 1000 C C . ARG A 1 128 ? 9.992 -1.276 -8.086 1 97.06 128 ARG A C 1
ATOM 1002 O O . ARG A 1 128 ? 9.57 -1.079 -6.941 1 97.06 128 ARG A O 1
ATOM 1009 N N . PHE A 1 129 ? 9.289 -1.604 -9.172 1 98.19 129 PHE A N 1
ATOM 1010 C CA . PHE A 1 129 ? 7.832 -1.62 -9.07 1 98.19 129 PHE A CA 1
ATOM 1011 C C . PHE A 1 129 ? 7.242 -2.727 -9.938 1 98.19 129 PHE A C 1
ATOM 1013 O O . PHE A 1 129 ? 7.578 -2.846 -11.117 1 98.19 129 PHE A O 1
ATOM 1020 N N . VAL A 1 130 ? 6.309 -3.492 -9.289 1 98.69 130 VAL A N 1
ATOM 1021 C CA . VAL A 1 130 ? 5.559 -4.445 -10.094 1 98.69 130 VAL A CA 1
ATOM 1022 C C . VAL A 1 130 ? 4.168 -4.645 -9.5 1 98.69 130 VAL A C 1
ATOM 1024 O O . VAL A 1 130 ? 4.012 -4.707 -8.281 1 98.69 130 VAL A O 1
ATOM 1027 N N . TYR A 1 131 ? 3.197 -4.633 -10.352 1 98.62 131 TYR A N 1
ATOM 1028 C CA . TYR A 1 131 ? 1.791 -4.867 -10.039 1 98.62 131 TYR A CA 1
ATOM 1029 C C . TYR A 1 131 ? 1.219 -5.98 -10.914 1 98.62 131 TYR A C 1
ATOM 1031 O O . TYR A 1 131 ? 1.191 -5.867 -12.141 1 98.62 131 TYR A O 1
ATOM 1039 N N . PHE A 1 132 ? 0.775 -7.074 -10.234 1 98.31 132 PHE A N 1
ATOM 1040 C CA . PHE A 1 132 ? 0.336 -8.234 -10.992 1 98.31 132 PHE A CA 1
ATOM 1041 C C . PHE A 1 132 ? -0.719 -9.023 -10.219 1 98.31 132 PHE A C 1
ATOM 1043 O O . PHE A 1 132 ? -0.961 -8.75 -9.047 1 98.31 132 PHE A O 1
ATOM 1050 N N . SER A 1 133 ? -1.369 -9.953 -10.906 1 97.44 133 SER A N 1
ATOM 1051 C CA . SER A 1 133 ? -2.361 -10.805 -10.266 1 97.44 133 SER A CA 1
ATOM 1052 C C . SER A 1 133 ? -1.999 -12.281 -10.414 1 97.44 133 SER A C 1
ATOM 1054 O O . SER A 1 133 ? -1.462 -12.695 -11.438 1 97.44 133 SER A O 1
ATOM 1056 N N . VAL A 1 134 ? -2.252 -12.992 -9.398 1 96.12 134 VAL A N 1
ATOM 1057 C CA . VAL A 1 134 ? -2.174 -14.453 -9.375 1 96.12 134 VAL A CA 1
ATOM 1058 C C . VAL A 1 134 ? -3.516 -15.031 -8.93 1 96.12 134 VAL A C 1
ATOM 1060 O O . VAL A 1 134 ? -3.949 -14.82 -7.797 1 96.12 134 VAL A O 1
ATOM 1063 N N . ASP A 1 135 ? -4.113 -15.766 -9.82 1 91.75 135 ASP A N 1
ATOM 1064 C CA . ASP A 1 135 ? -5.465 -16.25 -9.57 1 91.75 135 ASP A CA 1
ATOM 1065 C C . ASP A 1 135 ? -6.406 -15.094 -9.234 1 91.75 135 ASP A C 1
ATOM 1067 O O . ASP A 1 135 ? -6.676 -14.242 -10.078 1 91.75 135 ASP A O 1
ATOM 1071 N N . ASN A 1 136 ? -6.828 -15.016 -7.953 1 92.44 136 ASN A N 1
ATOM 1072 C CA . ASN A 1 136 ? -7.816 -13.992 -7.609 1 92.44 136 ASN A CA 1
ATOM 1073 C C . ASN A 1 136 ? -7.215 -12.914 -6.723 1 92.44 136 ASN A C 1
ATOM 1075 O O . ASN A 1 136 ? -7.93 -12.023 -6.25 1 92.44 136 ASN A O 1
ATOM 1079 N N . LEU A 1 137 ? -5.887 -12.977 -6.602 1 96.38 137 LEU A N 1
ATOM 1080 C CA . LEU A 1 137 ? -5.234 -11.984 -5.754 1 96.38 137 LEU A CA 1
ATOM 1081 C C . LEU A 1 137 ? -4.355 -11.055 -6.586 1 96.38 137 LEU A C 1
ATOM 1083 O O . LEU A 1 137 ? -3.666 -11.5 -7.504 1 96.38 137 LEU A O 1
ATOM 1087 N N . SER A 1 138 ? -4.398 -9.781 -6.223 1 98 138 SER A N 1
ATOM 1088 C CA . SER A 1 138 ? -3.484 -8.805 -6.809 1 98 138 SER A CA 1
ATOM 1089 C C . SER A 1 138 ? -2.32 -8.508 -5.871 1 98 138 SER A C 1
ATOM 1091 O O . SER A 1 138 ? -2.5 -8.422 -4.656 1 98 138 SER A O 1
ATOM 1093 N N . PHE A 1 139 ? -1.146 -8.336 -6.5 1 98.62 139 PHE A N 1
ATOM 1094 C CA . PHE A 1 139 ? 0.103 -8.078 -5.793 1 98.62 139 PHE A CA 1
ATOM 1095 C C . PHE A 1 139 ? 0.703 -6.746 -6.227 1 98.62 139 PHE A C 1
ATOM 1097 O O . PHE A 1 139 ? 0.922 -6.512 -7.414 1 98.62 139 PHE A O 1
ATOM 1104 N N . LEU A 1 140 ? 0.909 -5.863 -5.266 1 98.88 140 LEU A N 1
ATOM 1105 C CA . LEU A 1 140 ? 1.679 -4.645 -5.473 1 98.88 140 LEU A CA 1
ATOM 1106 C C . LEU A 1 140 ? 2.973 -4.672 -4.668 1 98.88 140 LEU A C 1
ATOM 1108 O O . LEU A 1 140 ? 2.943 -4.75 -3.436 1 98.88 140 LEU A O 1
ATOM 1112 N N . LEU A 1 141 ? 4.078 -4.684 -5.375 1 98.88 141 LEU A N 1
ATOM 1113 C CA . LEU A 1 141 ? 5.406 -4.711 -4.777 1 98.88 141 LEU A CA 1
ATOM 1114 C C . LEU A 1 141 ? 6.262 -3.557 -5.297 1 98.88 141 LEU A C 1
ATOM 1116 O O . LEU A 1 141 ? 6.402 -3.379 -6.508 1 98.88 141 LEU A O 1
ATOM 1120 N N . PHE A 1 142 ? 6.738 -2.738 -4.266 1 98.19 142 PHE A N 1
ATOM 1121 C CA . PHE A 1 142 ? 7.535 -1.603 -4.715 1 98.19 142 PHE A CA 1
ATOM 1122 C C . PHE A 1 142 ? 8.531 -1.183 -3.639 1 98.19 142 PHE A C 1
ATOM 1124 O O . PHE A 1 142 ? 8.352 -1.502 -2.461 1 98.19 142 PHE A O 1
ATOM 1131 N N . LYS A 1 143 ? 9.586 -0.569 -4.102 1 96.88 143 LYS A N 1
ATOM 1132 C CA . LYS A 1 143 ? 10.641 -0.081 -3.219 1 96.88 143 LYS A CA 1
ATOM 1133 C C . LYS A 1 143 ? 10.68 1.444 -3.197 1 96.88 143 LYS A C 1
ATOM 1135 O O . LYS A 1 143 ? 10.391 2.092 -4.207 1 96.88 143 LYS A O 1
ATOM 1140 N N . THR A 1 144 ? 10.922 1.918 -2.025 1 95 144 THR A N 1
ATOM 1141 C CA . THR A 1 144 ? 11.156 3.354 -1.92 1 95 144 THR A CA 1
ATOM 1142 C C . THR A 1 144 ? 12.609 3.643 -1.562 1 95 144 THR A C 1
ATOM 1144 O O . THR A 1 144 ? 13.391 2.719 -1.302 1 95 144 THR A O 1
ATOM 1147 N N . GLU A 1 145 ? 13.133 4.906 -1.685 1 80.56 145 GLU A N 1
ATOM 1148 C CA . GLU A 1 145 ? 14.516 5.277 -1.4 1 80.56 145 GLU A CA 1
ATOM 1149 C C . GLU A 1 145 ? 14.711 5.566 0.085 1 80.56 145 GLU A C 1
ATOM 1151 O O . GLU A 1 145 ? 13.852 6.168 0.728 1 80.56 145 GLU A O 1
ATOM 1156 N N . VAL A 1 146 ? 15.727 4.75 0.826 1 61.44 146 VAL A N 1
ATOM 1157 C CA . VAL A 1 146 ? 16.047 4.98 2.23 1 61.44 146 VAL A CA 1
ATOM 1158 C C . VAL A 1 146 ? 17.078 6.105 2.346 1 61.44 146 VAL A C 1
ATOM 1160 O O . VAL A 1 146 ? 18.062 6.129 1.609 1 61.44 146 VAL A O 1
ATOM 1163 N N . GLN A 1 147 ? 16.891 7.238 2.762 1 48.78 147 GLN A N 1
ATOM 1164 C CA . GLN A 1 147 ? 17.984 8.172 2.992 1 48.78 147 GLN A CA 1
ATOM 1165 C C . GLN A 1 147 ? 18.766 7.812 4.254 1 48.78 147 GLN A C 1
ATOM 1167 O O . GLN A 1 147 ? 18.172 7.434 5.27 1 48.78 147 GLN A O 1
ATOM 1172 N N . PRO A 1 148 ? 20.078 7.41 4.117 1 45.56 148 PRO A N 1
ATOM 1173 C CA . PRO A 1 148 ? 20.797 7.289 5.387 1 45.56 148 PRO A CA 1
ATOM 1174 C C . PRO A 1 148 ? 20.594 8.492 6.301 1 45.56 148 PRO A C 1
ATOM 1176 O O . PRO A 1 148 ? 20.484 9.625 5.824 1 45.56 148 PRO A O 1
ATOM 1179 N N . VAL A 1 149 ? 19.953 8.328 7.375 1 43.81 149 VAL A N 1
ATOM 1180 C CA . VAL A 1 149 ? 19.906 9.375 8.391 1 43.81 149 VAL A CA 1
ATOM 1181 C C . VAL A 1 149 ? 21.266 10.07 8.484 1 43.81 149 VAL A C 1
ATOM 1183 O O . VAL A 1 149 ? 22.266 9.445 8.82 1 43.81 149 VAL A O 1
ATOM 1186 N N . LYS A 1 150 ? 21.547 10.977 7.625 1 42.47 150 LYS A N 1
ATOM 1187 C CA . LYS A 1 150 ? 22.812 11.672 7.859 1 42.47 150 LYS A CA 1
ATOM 1188 C C . LYS A 1 150 ? 22.938 12.109 9.32 1 42.47 150 LYS A C 1
ATOM 1190 O O . LYS A 1 150 ? 22.016 12.711 9.867 1 42.47 150 LYS A O 1
ATOM 1195 N N . ARG A 1 151 ? 23.734 11.477 10.008 1 45.91 151 ARG A N 1
ATOM 1196 C CA . ARG A 1 151 ? 24.172 12.047 11.281 1 45.91 151 ARG A CA 1
ATOM 1197 C C . ARG A 1 151 ? 24.516 13.523 11.133 1 45.91 151 ARG A C 1
ATOM 1199 O O . ARG A 1 151 ? 25.125 13.93 10.141 1 45.91 151 ARG A O 1
ATOM 1206 N N . PRO A 1 152 ? 23.797 14.391 11.75 1 45.53 152 PRO A N 1
ATOM 1207 C CA . PRO A 1 152 ? 24.297 15.766 11.695 1 45.53 152 PRO A CA 1
ATOM 1208 C C . PRO A 1 152 ? 25.812 15.852 11.75 1 45.53 152 PRO A C 1
ATOM 1210 O O . PRO A 1 152 ? 26.453 15.078 12.469 1 45.53 152 PRO A O 1
ATOM 1213 N N . THR A 1 153 ? 26.422 16.203 10.602 1 46.16 153 THR A N 1
ATOM 1214 C CA . THR A 1 153 ? 27.859 16.453 10.672 1 46.16 153 THR A CA 1
ATOM 1215 C C . THR A 1 153 ? 28.234 17.109 12 1 46.16 153 THR A C 1
ATOM 1217 O O . THR A 1 153 ? 27.594 18.094 12.398 1 46.16 153 THR A O 1
ATOM 1220 N N . PRO A 1 154 ? 28.938 16.438 12.859 1 45.59 154 PRO A N 1
ATOM 1221 C CA . PRO A 1 154 ? 29.328 17.141 14.078 1 45.59 154 PRO A CA 1
ATOM 1222 C C . PRO A 1 154 ? 29.781 18.578 13.812 1 45.59 154 PRO A C 1
ATOM 1224 O O . PRO A 1 154 ? 30.469 18.844 12.82 1 45.59 154 PRO A O 1
ATOM 1227 N N . LEU A 1 155 ? 28.953 19.562 14.141 1 42.31 155 LEU A N 1
ATOM 1228 C CA . LEU A 1 155 ? 29.406 20.938 14.109 1 42.31 155 LEU A CA 1
ATOM 1229 C C . LEU A 1 155 ? 30.891 21.031 14.492 1 42.31 155 LEU A C 1
ATOM 1231 O O . LEU A 1 155 ? 31.281 20.578 15.562 1 42.31 155 LEU A O 1
ATOM 1235 N N . ARG A 1 156 ? 31.781 21.141 13.531 1 43.66 156 ARG A N 1
ATOM 1236 C CA . ARG A 1 156 ? 33.188 21.438 13.812 1 43.66 156 ARG A CA 1
ATOM 1237 C C . ARG A 1 156 ? 33.312 22.422 14.961 1 43.66 156 ARG A C 1
ATOM 1239 O O . ARG A 1 156 ? 32.688 23.5 14.938 1 43.66 156 ARG A O 1
ATOM 1246 N N . LYS A 1 157 ? 33.719 22 16.141 1 43.72 157 LYS A N 1
ATOM 1247 C CA . LYS A 1 157 ? 34.125 22.844 17.25 1 43.72 157 LYS A CA 1
ATOM 1248 C C . LYS A 1 157 ? 34.938 24.047 16.75 1 43.72 157 LYS A C 1
ATOM 1250 O O . LYS A 1 157 ? 35.969 23.875 16.125 1 43.72 157 LYS A O 1
ATOM 1255 N N . LEU A 1 158 ? 34.312 25.094 16.375 1 39.16 158 LEU A N 1
ATOM 1256 C CA . LEU A 1 158 ? 35.094 26.328 16.219 1 39.16 158 LEU A CA 1
ATOM 1257 C C . LEU A 1 158 ? 36.094 26.5 17.359 1 39.16 158 LEU A C 1
ATOM 1259 O O . LEU A 1 158 ? 35.688 26.469 18.531 1 39.16 158 LEU A O 1
ATOM 1263 N N . LYS A 1 159 ? 37.375 26.062 17.156 1 45.16 159 LYS A N 1
ATOM 1264 C CA . LYS A 1 159 ? 38.438 26.453 18.078 1 45.16 159 LYS A CA 1
ATOM 1265 C C . LYS A 1 159 ? 38.281 27.891 18.531 1 45.16 159 LYS A C 1
ATOM 1267 O O . LYS A 1 159 ? 38.188 28.812 17.703 1 45.16 159 LYS A O 1
ATOM 1272 N N . ALA A 1 160 ? 38.156 28.156 19.859 1 36 160 ALA A N 1
ATOM 1273 C CA . ALA A 1 160 ? 38.5 29.438 20.453 1 36 160 ALA A CA 1
ATOM 1274 C C . ALA A 1 160 ? 39.969 29.797 20.219 1 36 160 ALA A C 1
ATOM 1276 O O . ALA A 1 160 ? 40.812 28.922 20.203 1 36 160 ALA A O 1
ATOM 1277 N N . MET B 1 1 ? 72.438 -39.656 33.75 1 28.38 1 MET B N 1
ATOM 1278 C CA . MET B 1 1 ? 72.375 -38.812 32.531 1 28.38 1 MET B CA 1
ATOM 1279 C C . MET B 1 1 ? 70.938 -38.656 32.031 1 28.38 1 MET B C 1
ATOM 1281 O O . MET B 1 1 ? 70.438 -39.531 31.359 1 28.38 1 MET B O 1
ATOM 1285 N N . GLU B 1 2 ? 70 -38.156 32.906 1 27.34 2 GLU B N 1
ATOM 1286 C CA . GLU B 1 2 ? 68.562 -38.125 33.219 1 27.34 2 GLU B CA 1
ATOM 1287 C C . GLU B 1 2 ? 67.812 -37.219 32.25 1 27.34 2 GLU B C 1
ATOM 1289 O O . GLU B 1 2 ? 68.125 -36.031 32.125 1 27.34 2 GLU B O 1
ATOM 1294 N N . ARG B 1 3 ? 67.562 -37.812 31.078 1 31.31 3 ARG B N 1
ATOM 1295 C CA . ARG B 1 3 ? 67 -37.188 29.891 1 31.31 3 ARG B CA 1
ATOM 1296 C C . ARG B 1 3 ? 65.75 -36.406 30.219 1 31.31 3 ARG B C 1
ATOM 1298 O O . ARG B 1 3 ? 64.812 -36.969 30.797 1 31.31 3 ARG B O 1
ATOM 1305 N N . SER B 1 4 ? 65.875 -35.188 30.625 1 29.27 4 SER B N 1
ATOM 1306 C CA . SER B 1 4 ? 64.938 -34.125 31.047 1 29.27 4 SER B CA 1
ATOM 1307 C C . SER B 1 4 ? 63.875 -33.844 29.984 1 29.27 4 SER B C 1
ATOM 1309 O O . SER B 1 4 ? 64.188 -33.312 28.906 1 29.27 4 SER B O 1
ATOM 1311 N N . GLN B 1 5 ? 63.094 -34.906 29.75 1 29.47 5 GLN B N 1
ATOM 1312 C CA . GLN B 1 5 ? 62.125 -34.875 28.688 1 29.47 5 GLN B CA 1
ATOM 1313 C C . GLN B 1 5 ? 61.219 -33.625 28.812 1 29.47 5 GLN B C 1
ATOM 1315 O O . GLN B 1 5 ? 60.688 -33.375 29.875 1 29.47 5 GLN B O 1
ATOM 1320 N N . SER B 1 6 ? 61.719 -32.531 28.266 1 29.22 6 SER B N 1
ATOM 1321 C CA . SER B 1 6 ? 61.188 -31.188 28.125 1 29.22 6 SER B CA 1
ATOM 1322 C C . SER B 1 6 ? 59.75 -31.219 27.641 1 29.22 6 SER B C 1
ATOM 1324 O O . SER B 1 6 ? 59.469 -31.766 26.578 1 29.22 6 SER B O 1
ATOM 1326 N N . GLU B 1 7 ? 58.906 -31.594 28.547 1 26.42 7 GLU B N 1
ATOM 1327 C CA . GLU B 1 7 ? 57.469 -31.734 28.375 1 26.42 7 GLU B CA 1
ATOM 1328 C C . GLU B 1 7 ? 56.844 -30.453 27.812 1 26.42 7 GLU B C 1
ATOM 1330 O O . GLU B 1 7 ? 56.938 -29.391 28.438 1 26.42 7 GLU B O 1
ATOM 1335 N N . THR B 1 8 ? 57.281 -30.172 26.547 1 27.56 8 THR B N 1
ATOM 1336 C CA . THR B 1 8 ? 56.75 -29.062 25.766 1 27.56 8 THR B CA 1
ATOM 1337 C C . THR B 1 8 ? 55.25 -28.938 25.906 1 27.56 8 THR B C 1
ATOM 1339 O O . THR B 1 8 ? 54.5 -29.906 25.672 1 27.56 8 THR B O 1
ATOM 1342 N N . GLY B 1 9 ? 54.875 -28.391 26.953 1 23.2 9 GLY B N 1
ATOM 1343 C CA . GLY B 1 9 ? 53.531 -28.078 27.406 1 23.2 9 GLY B CA 1
ATOM 1344 C C . GLY B 1 9 ? 52.688 -27.391 26.344 1 23.2 9 GLY B C 1
ATOM 1345 O O . GLY B 1 9 ? 53 -26.312 25.875 1 23.2 9 GLY B O 1
ATOM 1346 N N . ARG B 1 10 ? 52.281 -28.141 25.312 1 27.41 10 ARG B N 1
ATOM 1347 C CA . ARG B 1 10 ? 51.375 -27.641 24.281 1 27.41 10 ARG B CA 1
ATOM 1348 C C . ARG B 1 10 ? 50.219 -26.859 24.922 1 27.41 10 ARG B C 1
ATOM 1350 O O . ARG B 1 10 ? 49.5 -27.406 25.766 1 27.41 10 ARG B O 1
ATOM 1357 N N . ARG B 1 11 ? 50.469 -25.625 25.297 1 26.03 11 ARG B N 1
ATOM 1358 C CA . ARG B 1 11 ? 49.5 -24.625 25.719 1 26.03 11 ARG B CA 1
ATOM 1359 C C . ARG B 1 11 ? 48.219 -24.719 24.875 1 26.03 11 ARG B C 1
ATOM 1361 O O . ARG B 1 11 ? 48.281 -24.609 23.656 1 26.03 11 ARG B O 1
ATOM 1368 N N . ARG B 1 12 ? 47.406 -25.562 25.188 1 23.84 12 ARG B N 1
ATOM 1369 C CA . ARG B 1 12 ? 46.062 -25.734 24.641 1 23.84 12 ARG B CA 1
ATOM 1370 C C . ARG B 1 12 ? 45.344 -24.391 24.5 1 23.84 12 ARG B C 1
ATOM 1372 O O . ARG B 1 12 ? 45.219 -23.641 25.469 1 23.84 12 ARG B O 1
ATOM 1379 N N . MET B 1 13 ? 45.625 -23.703 23.375 1 23.94 13 MET B N 1
ATOM 1380 C CA . MET B 1 13 ? 44.875 -22.516 22.984 1 23.94 13 MET B CA 1
ATOM 1381 C C . MET B 1 13 ? 43.375 -22.672 23.297 1 23.94 13 MET B C 1
ATOM 1383 O O . MET B 1 13 ? 42.719 -23.578 22.781 1 23.94 13 MET B O 1
ATOM 1387 N N . GLU B 1 14 ? 43.062 -22.656 24.469 1 21.33 14 GLU B N 1
ATOM 1388 C CA . GLU B 1 14 ? 41.688 -22.609 24.891 1 21.33 14 GLU B CA 1
ATOM 1389 C C . GLU B 1 14 ? 40.875 -21.609 24.078 1 21.33 14 GLU B C 1
ATOM 1391 O O . GLU B 1 14 ? 41.219 -20.422 24.031 1 21.33 14 GLU B O 1
ATOM 1396 N N . LYS B 1 15 ? 40.594 -21.969 22.844 1 22.59 15 LYS B N 1
ATOM 1397 C CA . LYS B 1 15 ? 39.656 -21.188 22.031 1 22.59 15 LYS B CA 1
ATOM 1398 C C . LYS B 1 15 ? 38.469 -20.703 22.875 1 22.59 15 LYS B C 1
ATOM 1400 O O . LYS B 1 15 ? 37.75 -21.5 23.469 1 22.59 15 LYS B O 1
ATOM 1405 N N . ASN B 1 16 ? 38.625 -19.641 23.516 1 19.44 16 ASN B N 1
ATOM 1406 C CA . ASN B 1 16 ? 37.562 -18.906 24.188 1 19.44 16 ASN B CA 1
ATOM 1407 C C . ASN B 1 16 ? 36.281 -18.859 23.344 1 19.44 16 ASN B C 1
ATOM 1409 O O . ASN B 1 16 ? 36.25 -18.188 22.312 1 19.44 16 ASN B O 1
ATOM 1413 N N . LYS B 1 17 ? 35.906 -20 22.984 1 22.62 17 LYS B N 1
ATOM 1414 C CA . LYS B 1 17 ? 34.625 -19.969 22.312 1 22.62 17 LYS B CA 1
ATOM 1415 C C . LYS B 1 17 ? 33.625 -19.094 23.078 1 22.62 17 LYS B C 1
ATOM 1417 O O . LYS B 1 17 ? 33.188 -19.438 24.172 1 22.62 17 LYS B O 1
ATOM 1422 N N . GLU B 1 18 ? 33.969 -17.812 23.078 1 22.66 18 GLU B N 1
ATOM 1423 C CA . GLU B 1 18 ? 32.938 -16.906 23.594 1 22.66 18 GLU B CA 1
ATOM 1424 C C . GLU B 1 18 ? 31.547 -17.391 23.203 1 22.66 18 GLU B C 1
ATOM 1426 O O . GLU B 1 18 ? 31.266 -17.625 22.031 1 22.66 18 GLU B O 1
ATOM 1431 N N . ARG B 1 19 ? 31.078 -18.234 23.938 1 22.75 19 ARG B N 1
ATOM 1432 C CA . ARG B 1 19 ? 29.688 -18.672 23.859 1 22.75 19 ARG B CA 1
ATOM 1433 C C . ARG B 1 19 ? 28.766 -17.484 23.562 1 22.75 19 ARG B C 1
ATOM 1435 O O . ARG B 1 19 ? 28.625 -16.578 24.375 1 22.75 19 ARG B O 1
ATOM 1442 N N . VAL B 1 20 ? 29.016 -16.938 22.422 1 22 20 VAL B N 1
ATOM 1443 C CA . VAL B 1 20 ? 28.047 -15.891 22.125 1 22 20 VAL B CA 1
ATOM 1444 C C . VAL B 1 20 ? 26.656 -16.328 22.562 1 22 20 VAL B C 1
ATOM 1446 O O . VAL B 1 20 ? 26.188 -17.406 22.172 1 22 20 VAL B O 1
ATOM 1449 N N . GLN B 1 21 ? 26.5 -16.297 23.75 1 21.62 21 GLN B N 1
ATOM 1450 C CA . GLN B 1 21 ? 25.156 -16.531 24.297 1 21.62 21 GLN B CA 1
ATOM 1451 C C . GLN B 1 21 ? 24.078 -15.984 23.375 1 21.62 21 GLN B C 1
ATOM 1453 O O . GLN B 1 21 ? 24.047 -14.781 23.094 1 21.62 21 GLN B O 1
ATOM 1458 N N . PHE B 1 22 ? 23.938 -16.719 22.422 1 21.36 22 PHE B N 1
ATOM 1459 C CA . PHE B 1 22 ? 22.812 -16.438 21.547 1 21.36 22 PHE B CA 1
ATOM 1460 C C . PHE B 1 22 ? 21.578 -16.047 22.359 1 21.36 22 PHE B C 1
ATOM 1462 O O . PHE B 1 22 ? 21.062 -16.844 23.141 1 21.36 22 PHE B O 1
ATOM 1469 N N . LEU B 1 23 ? 21.641 -14.945 22.891 1 23.83 23 LEU B N 1
ATOM 1470 C CA . LEU B 1 23 ? 20.438 -14.492 23.594 1 23.83 23 LEU B CA 1
ATOM 1471 C C . LEU B 1 23 ? 19.188 -14.945 22.859 1 23.83 23 LEU B C 1
ATOM 1473 O O . LEU B 1 23 ? 19.172 -15.016 21.625 1 23.83 23 LEU B O 1
ATOM 1477 N N . PRO B 1 24 ? 18.484 -15.641 23.547 1 24.17 24 PRO B N 1
ATOM 1478 C CA . PRO B 1 24 ? 17.234 -16.203 23 1 24.17 24 PRO B CA 1
ATOM 1479 C C . PRO B 1 24 ? 16.469 -15.211 22.125 1 24.17 24 PRO B C 1
ATOM 1481 O O . PRO B 1 24 ? 16.594 -13.992 22.312 1 24.17 24 PRO B O 1
ATOM 1484 N N . PRO B 1 25 ? 16.344 -15.539 20.938 1 24.03 25 PRO B N 1
ATOM 1485 C CA . PRO B 1 25 ? 15.695 -14.648 19.969 1 24.03 25 PRO B CA 1
ATOM 1486 C C . PRO B 1 25 ? 14.469 -13.945 20.547 1 24.03 25 PRO B C 1
ATOM 1488 O O . PRO B 1 25 ? 13.531 -14.602 21 1 24.03 25 PRO B O 1
ATOM 1491 N N . GLY B 1 26 ? 14.523 -13.031 21.344 1 22.94 26 GLY B N 1
ATOM 1492 C CA . GLY B 1 26 ? 13.406 -12.289 21.906 1 22.94 26 GLY B CA 1
ATOM 1493 C C . GLY B 1 26 ? 12.273 -12.07 20.922 1 22.94 26 GLY B C 1
ATOM 1494 O O . GLY B 1 26 ? 12.453 -12.242 19.719 1 22.94 26 GLY B O 1
ATOM 1495 N N . ARG B 1 27 ? 10.898 -11.82 21.516 1 23.56 27 ARG B N 1
ATOM 1496 C CA . ARG B 1 27 ? 9.523 -11.805 21.031 1 23.56 27 ARG B CA 1
ATOM 1497 C C . ARG B 1 27 ? 9.352 -10.773 19.922 1 23.56 27 ARG B C 1
ATOM 1499 O O . ARG B 1 27 ? 9.484 -9.57 20.141 1 23.56 27 ARG B O 1
ATOM 1506 N N . MET B 1 28 ? 9.828 -10.797 19.016 1 25.22 28 MET B N 1
ATOM 1507 C CA . MET B 1 28 ? 9.594 -9.797 17.984 1 25.22 28 MET B CA 1
ATOM 1508 C C . MET B 1 28 ? 8.109 -9.461 17.875 1 25.22 28 MET B C 1
ATOM 1510 O O . MET B 1 28 ? 7.301 -10.305 17.484 1 25.22 28 MET B O 1
ATOM 1514 N N . LEU B 1 29 ? 7.504 -8.641 18.766 1 25.31 29 LEU B N 1
ATOM 1515 C CA . LEU B 1 29 ? 6.176 -8.414 19.328 1 25.31 29 LEU B CA 1
ATOM 1516 C C . LEU B 1 29 ? 5.195 -7.992 18.234 1 25.31 29 LEU B C 1
ATOM 1518 O O . LEU B 1 29 ? 5.598 -7.422 17.219 1 25.31 29 LEU B O 1
ATOM 1522 N N . PRO B 1 30 ? 3.822 -8.484 18.266 1 32.31 30 PRO B N 1
ATOM 1523 C CA . PRO B 1 30 ? 2.611 -7.883 17.703 1 32.31 30 PRO B CA 1
ATOM 1524 C C . PRO B 1 30 ? 2.641 -6.355 17.734 1 32.31 30 PRO B C 1
ATOM 1526 O O . PRO B 1 30 ? 3.482 -5.762 18.406 1 32.31 30 PRO B O 1
ATOM 1529 N N . VAL B 1 31 ? 1.602 -5.621 17.234 1 34.34 31 VAL B N 1
ATOM 1530 C CA . VAL B 1 31 ? 1.607 -4.16 17.234 1 34.34 31 VAL B CA 1
ATOM 1531 C C . VAL B 1 31 ? 2.188 -3.645 18.547 1 34.34 31 VAL B C 1
ATOM 1533 O O . VAL B 1 31 ? 1.696 -3.982 19.625 1 34.34 31 VAL B O 1
ATOM 1536 N N . PRO B 1 32 ? 3.385 -3.535 18.812 1 31.23 32 PRO B N 1
ATOM 1537 C CA . PRO B 1 32 ? 3.799 -3.193 20.172 1 31.23 32 PRO B CA 1
ATOM 1538 C C . PRO B 1 32 ? 3.029 -2.002 20.734 1 31.23 32 PRO B C 1
ATOM 1540 O O . PRO B 1 32 ? 2.746 -1.045 20.016 1 31.23 32 PRO B O 1
ATOM 1543 N N . PRO B 1 33 ? 2.348 -2.213 21.953 1 30.16 33 PRO B N 1
ATOM 1544 C CA . PRO B 1 33 ? 1.586 -1.089 22.5 1 30.16 33 PRO B CA 1
ATOM 1545 C C . PRO B 1 33 ? 2.42 0.184 22.625 1 30.16 33 PRO B C 1
ATOM 1547 O O . PRO B 1 33 ? 3.443 0.189 23.312 1 30.16 33 PRO B O 1
ATOM 1550 N N . MET B 1 34 ? 2.641 0.833 21.609 1 32.06 34 MET B N 1
ATOM 1551 C CA . MET B 1 34 ? 3.324 2.1 21.875 1 32.06 34 MET B CA 1
ATOM 1552 C C . MET B 1 34 ? 2.744 2.795 23.094 1 32.06 34 MET B C 1
ATOM 1554 O O . MET B 1 34 ? 1.523 2.906 23.234 1 32.06 34 MET B O 1
ATOM 1558 N N . VAL B 1 35 ? 3.438 2.844 24.078 1 31.52 35 VAL B N 1
ATOM 1559 C CA . VAL B 1 35 ? 3.074 3.572 25.281 1 31.52 35 VAL B CA 1
ATOM 1560 C C . VAL B 1 35 ? 2.762 5.027 24.938 1 31.52 35 VAL B C 1
ATOM 1562 O O . VAL B 1 35 ? 3.604 5.734 24.375 1 31.52 35 VAL B O 1
ATOM 1565 N N . ARG B 1 36 ? 1.542 5.344 24.75 1 37.03 36 ARG B N 1
ATOM 1566 C CA . ARG B 1 36 ? 1.027 6.676 24.438 1 37.03 36 ARG B CA 1
ATOM 1567 C C . ARG B 1 36 ? 1.343 7.66 25.562 1 37.03 36 ARG B C 1
ATOM 1569 O O . ARG B 1 36 ? 1.106 7.367 26.734 1 37.03 36 ARG B O 1
ATOM 1576 N N . PRO B 1 37 ? 2.238 8.609 25.391 1 36.88 37 PRO B N 1
ATOM 1577 C CA . PRO B 1 37 ? 2.35 9.594 26.469 1 36.88 37 PRO B CA 1
ATOM 1578 C C . PRO B 1 37 ? 0.995 10.148 26.906 1 36.88 37 PRO B C 1
ATOM 1580 O O . PRO B 1 37 ? 0.043 10.148 26.125 1 36.88 37 PRO B O 1
ATOM 1583 N N . PRO B 1 38 ? 0.937 10.641 28.094 1 39.19 38 PRO B N 1
ATOM 1584 C CA . PRO B 1 38 ? -0.278 11.109 28.766 1 39.19 38 PRO B CA 1
ATOM 1585 C C . PRO B 1 38 ? -0.957 12.258 28.016 1 39.19 38 PRO B C 1
ATOM 1587 O O . PRO B 1 38 ? -2.119 12.57 28.297 1 39.19 38 PRO B O 1
ATOM 1590 N N . ALA B 1 39 ? -0.201 13.305 27.453 1 44.5 39 ALA B N 1
ATOM 1591 C CA . ALA B 1 39 ? -0.892 14.422 26.828 1 44.5 39 ALA B CA 1
ATOM 1592 C C . ALA B 1 39 ? -1.861 13.945 25.75 1 44.5 39 ALA B C 1
ATOM 1594 O O . ALA B 1 39 ? -2.574 14.742 25.156 1 44.5 39 ALA B O 1
ATOM 1595 N N . ALA B 1 40 ? -1.846 12.648 25.438 1 51.5 40 ALA B N 1
ATOM 1596 C CA . ALA B 1 40 ? -2.475 11.75 24.469 1 51.5 40 ALA B CA 1
ATOM 1597 C C . ALA B 1 40 ? -3.949 11.531 24.797 1 51.5 40 ALA B C 1
ATOM 1599 O O . ALA B 1 40 ? -4.719 11.078 23.953 1 51.5 40 ALA B O 1
ATOM 1600 N N . ALA B 1 41 ? -4.176 12.039 25.969 1 52.66 41 ALA B N 1
ATOM 1601 C CA . ALA B 1 41 ? -5.523 11.672 26.406 1 52.66 41 ALA B CA 1
ATOM 1602 C C . ALA B 1 41 ? -6.57 12.57 25.75 1 52.66 41 ALA B C 1
ATOM 1604 O O . ALA B 1 41 ? -7.602 12.094 25.281 1 52.66 41 ALA B O 1
ATOM 1605 N N . THR B 1 42 ? -6.328 13.984 25.828 1 54.53 42 THR B N 1
ATOM 1606 C CA . THR B 1 42 ? -7.348 14.867 25.281 1 54.53 42 THR B CA 1
ATOM 1607 C C . THR B 1 42 ? -7.473 14.672 23.766 1 54.53 42 THR B C 1
ATOM 1609 O O . THR B 1 42 ? -8.578 14.695 23.219 1 54.53 42 THR B O 1
ATOM 1612 N N . ASN B 1 43 ? -6.379 14.398 23.141 1 70.25 43 ASN B N 1
ATOM 1613 C CA . ASN B 1 43 ? -6.375 14.164 21.703 1 70.25 43 ASN B CA 1
ATOM 1614 C C . ASN B 1 43 ? -7.039 12.836 21.359 1 70.25 43 ASN B C 1
ATOM 1616 O O . ASN B 1 43 ? -7.746 12.742 20.344 1 70.25 43 ASN B O 1
ATOM 1620 N N . GLU B 1 44 ? -7.051 12.023 22.281 1 74.06 44 GLU B N 1
ATOM 1621 C CA . GLU B 1 44 ? -7.648 10.711 22.047 1 74.06 44 GLU B CA 1
ATOM 1622 C C . GLU B 1 44 ? -9.172 10.766 22.141 1 74.06 44 GLU B C 1
ATOM 1624 O O . GLU B 1 44 ? -9.867 10.117 21.359 1 74.06 44 GLU B O 1
ATOM 1629 N N . VAL B 1 45 ? -9.562 11.617 23.109 1 73.06 45 VAL B N 1
ATOM 1630 C CA . VAL B 1 45 ? -11 11.758 23.281 1 73.06 45 VAL B CA 1
ATOM 1631 C C . VAL B 1 45 ? -11.609 12.43 22.047 1 73.06 45 VAL B C 1
ATOM 1633 O O . VAL B 1 45 ? -12.664 12.023 21.562 1 73.06 45 VAL B O 1
ATOM 1636 N N . ARG B 1 46 ? -10.969 13.445 21.625 1 81.88 46 ARG B N 1
ATOM 1637 C CA . ARG B 1 46 ? -11.445 14.148 20.438 1 81.88 46 ARG B CA 1
ATOM 1638 C C . ARG B 1 46 ? -11.469 13.227 19.234 1 81.88 46 ARG B C 1
ATOM 1640 O O . ARG B 1 46 ? -12.422 13.25 18.453 1 81.88 46 ARG B O 1
ATOM 1647 N N . LEU B 1 47 ? -10.484 12.359 19.109 1 88.62 47 LEU B N 1
ATOM 1648 C CA . LEU B 1 47 ? -10.43 11.445 17.969 1 88.62 47 LEU B CA 1
ATOM 1649 C C . LEU B 1 47 ? -11.555 10.422 18.047 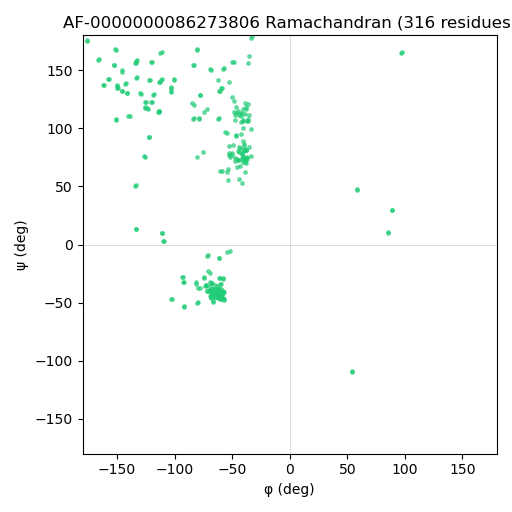1 88.62 47 LEU B C 1
ATOM 1651 O O . LEU B 1 47 ? -12.117 10.031 17.016 1 88.62 47 LEU B O 1
ATOM 1655 N N . ALA B 1 48 ? -11.898 10.062 19.219 1 86.38 48 ALA B N 1
ATOM 1656 C CA . ALA B 1 48 ? -12.992 9.109 19.406 1 86.38 48 ALA B CA 1
ATOM 1657 C C . ALA B 1 48 ? -14.32 9.719 18.969 1 86.38 48 ALA B C 1
ATOM 1659 O O . ALA B 1 48 ? -15.164 9.031 18.391 1 86.38 48 ALA B O 1
ATOM 1660 N N . ALA B 1 49 ? -14.445 10.922 19.281 1 87.19 49 ALA B N 1
ATOM 1661 C CA . ALA B 1 49 ? -15.672 11.594 18.875 1 87.19 49 ALA B CA 1
ATOM 1662 C C . ALA B 1 49 ? -15.758 11.719 17.359 1 87.19 49 ALA B C 1
ATOM 1664 O O . ALA B 1 49 ? -16.828 11.555 16.766 1 87.19 49 ALA B O 1
ATOM 1665 N N . VAL B 1 50 ? -14.734 11.977 16.766 1 88.25 50 VAL B N 1
ATOM 1666 C CA . VAL B 1 50 ? -14.664 12.102 15.305 1 88.25 50 VAL B CA 1
ATOM 1667 C C . VAL B 1 50 ? -14.961 10.75 14.656 1 88.25 50 VAL B C 1
ATOM 1669 O O . VAL B 1 50 ? -15.68 10.68 13.656 1 88.25 50 VAL B O 1
ATOM 1672 N N . ASP B 1 51 ? -14.5 9.688 15.219 1 88.81 51 ASP B N 1
ATOM 1673 C CA . ASP B 1 51 ? -14.719 8.336 14.695 1 88.81 51 ASP B CA 1
ATOM 1674 C C . ASP B 1 51 ? -16.203 8 14.648 1 88.81 51 ASP B C 1
ATOM 1676 O O . ASP B 1 51 ? -16.688 7.461 13.648 1 88.81 51 ASP B O 1
ATOM 1680 N N . VAL B 1 52 ? -16.812 8.336 15.703 1 87.94 52 VAL B N 1
ATOM 1681 C CA . VAL B 1 52 ? -18.25 8.039 15.797 1 87.94 52 VAL B CA 1
ATOM 1682 C C . VAL B 1 52 ? -19.016 8.898 14.805 1 87.94 52 VAL B C 1
ATOM 1684 O O . VAL B 1 52 ? -19.875 8.406 14.078 1 87.94 52 VAL B O 1
ATOM 1687 N N . GLU B 1 53 ? -18.672 10.125 14.805 1 90 53 GLU B N 1
ATOM 1688 C CA . GLU B 1 53 ? -19.359 11.086 13.945 1 90 53 GLU B CA 1
ATOM 1689 C C . GLU B 1 53 ? -19.234 10.695 12.469 1 90 53 GLU B C 1
ATOM 1691 O O . GLU B 1 53 ? -20.188 10.852 11.703 1 90 53 GLU B O 1
ATOM 1696 N N . LEU B 1 54 ? -18.156 10.133 12.133 1 92.31 54 LEU B N 1
ATOM 1697 C CA . 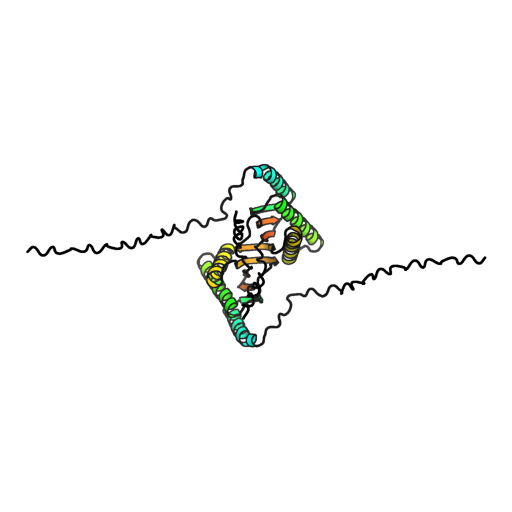LEU B 1 54 ? -17.859 9.914 10.719 1 92.31 54 LEU B CA 1
ATOM 1698 C C . LEU B 1 54 ? -17.938 8.438 10.367 1 92.31 54 LEU B C 1
ATOM 1700 O O . LEU B 1 54 ? -17.625 8.047 9.234 1 92.31 54 LEU B O 1
ATOM 1704 N N . ASN B 1 55 ? -18.281 7.562 11.227 1 94 55 ASN B N 1
ATOM 1705 C CA . ASN B 1 55 ? -18.328 6.117 11.023 1 94 55 ASN B CA 1
ATOM 1706 C C . ASN B 1 55 ? -16.969 5.562 10.609 1 94 55 ASN B C 1
ATOM 1708 O O . ASN B 1 55 ? -16.859 4.848 9.609 1 94 55 ASN B O 1
ATOM 1712 N N . ILE B 1 56 ? -15.992 6.035 11.398 1 95.88 56 ILE B N 1
ATOM 1713 C CA . ILE B 1 56 ? -14.617 5.609 11.172 1 95.88 56 ILE B CA 1
ATOM 1714 C C . ILE B 1 56 ? -14.219 4.574 12.227 1 95.88 56 ILE B C 1
ATOM 1716 O O . ILE B 1 56 ? -14.539 4.723 13.406 1 95.88 56 ILE B O 1
ATOM 1720 N N . ARG B 1 57 ? -13.578 3.533 11.805 1 95.75 57 ARG B N 1
ATOM 1721 C CA . ARG B 1 57 ? -12.938 2.568 12.703 1 95.75 57 ARG B CA 1
ATOM 1722 C C . ARG B 1 57 ? -11.422 2.592 12.539 1 95.75 57 ARG B C 1
ATOM 1724 O O . ARG B 1 57 ? -10.898 2.201 11.492 1 95.75 57 ARG B O 1
ATOM 1731 N N . LEU B 1 58 ? -10.789 3.018 13.594 1 96.44 58 LEU B N 1
ATOM 1732 C CA . LEU B 1 58 ? -9.328 3.027 13.586 1 96.44 58 LEU B CA 1
ATOM 1733 C C . LEU B 1 58 ? -8.773 1.627 13.82 1 96.44 58 LEU B C 1
ATOM 1735 O O . LEU B 1 58 ? -9.148 0.96 14.781 1 96.44 58 LEU B O 1
ATOM 1739 N N . ARG B 1 59 ? -7.93 1.246 12.992 1 96.31 59 ARG B N 1
ATOM 1740 C CA . ARG B 1 59 ? -7.336 -0.081 13.117 1 96.31 59 ARG B CA 1
ATOM 1741 C C . ARG B 1 59 ? -5.926 0.002 13.688 1 96.31 59 ARG B C 1
ATOM 1743 O O . ARG B 1 59 ? -5.559 -0.785 14.562 1 96.31 59 ARG B O 1
ATOM 1750 N N . SER B 1 60 ? -5.094 0.888 13.18 1 96.56 60 SER B N 1
ATOM 1751 C CA . SER B 1 60 ? -3.734 1.115 13.656 1 96.56 60 SER B CA 1
ATOM 1752 C C . SER B 1 60 ? -3.242 2.508 13.281 1 96.56 60 SER B C 1
ATOM 1754 O O . SER B 1 60 ? -3.572 3.02 12.203 1 96.56 60 SER B O 1
ATOM 1756 N N . ALA B 1 61 ? -2.441 3.109 14.305 1 97.38 61 ALA B N 1
ATOM 1757 C CA . ALA B 1 61 ? -1.931 4.438 13.977 1 97.38 61 ALA B CA 1
ATOM 1758 C C . ALA B 1 61 ? -0.593 4.699 14.664 1 97.38 61 ALA B C 1
ATOM 1760 O O . ALA B 1 61 ? -0.387 4.293 15.805 1 97.38 61 ALA B O 1
ATOM 1761 N N . ASP B 1 62 ? 0.287 5.273 13.93 1 97.56 62 ASP B N 1
ATOM 1762 C CA . ASP B 1 62 ? 1.461 6.023 14.367 1 97.56 62 ASP B CA 1
ATOM 1763 C C . ASP B 1 62 ? 1.492 7.41 13.727 1 97.56 62 ASP B C 1
ATOM 1765 O O . ASP B 1 62 ? 2.254 7.652 12.789 1 97.56 62 ASP B O 1
ATOM 1769 N N . MET B 1 63 ? 0.588 8.258 14.336 1 97.69 63 MET B N 1
ATOM 1770 C CA . MET B 1 63 ? 0.331 9.555 13.719 1 97.69 63 MET B CA 1
ATOM 1771 C C . MET B 1 63 ? -0.315 10.508 14.711 1 97.69 63 MET B C 1
ATOM 1773 O O . MET B 1 63 ? -1.222 10.125 15.453 1 97.69 63 MET B O 1
ATOM 1777 N N . PRO B 1 64 ? 0.125 11.734 14.711 1 96.5 64 PRO B N 1
ATOM 1778 C CA . PRO B 1 64 ? -0.516 12.695 15.617 1 96.5 64 PRO B CA 1
ATOM 1779 C C . PRO B 1 64 ? -2.018 12.82 15.367 1 96.5 64 PRO B C 1
ATOM 1781 O O . PRO B 1 64 ? -2.473 12.703 14.227 1 96.5 64 PRO B O 1
ATOM 1784 N N . GLY B 1 65 ? -2.758 13.148 16.391 1 95.44 65 GLY B N 1
ATOM 1785 C CA . GLY B 1 65 ? -4.211 13.18 16.375 1 95.44 65 GLY B CA 1
ATOM 1786 C C . GLY B 1 65 ? -4.766 14.125 15.312 1 95.44 65 GLY B C 1
ATOM 1787 O O . GLY B 1 65 ? -5.719 13.781 14.609 1 95.44 65 GLY B O 1
ATOM 1788 N N . ALA B 1 66 ? -4.18 15.266 15.281 1 95.31 66 ALA B N 1
ATOM 1789 C CA . ALA B 1 66 ? -4.676 16.25 14.328 1 95.31 66 ALA B CA 1
ATOM 1790 C C . ALA B 1 66 ? -4.52 15.766 12.898 1 95.31 66 ALA B C 1
ATOM 1792 O O . ALA B 1 66 ? -5.383 16.016 12.047 1 95.31 66 ALA B O 1
ATOM 1793 N N . MET B 1 67 ? -3.453 15.117 12.609 1 97.44 67 MET B N 1
ATOM 1794 C CA . MET B 1 67 ? -3.199 14.57 11.281 1 97.44 67 MET B CA 1
ATOM 1795 C C . MET B 1 67 ? -4.145 13.414 10.984 1 97.44 67 MET B C 1
ATOM 1797 O O . MET B 1 67 ? -4.648 13.289 9.867 1 97.44 67 MET B O 1
ATOM 1801 N N . GLN B 1 68 ? -4.398 12.602 11.969 1 97.88 68 GLN B N 1
ATOM 1802 C CA . GLN B 1 68 ? -5.387 11.539 11.812 1 97.88 68 GLN B CA 1
ATOM 1803 C C . GLN B 1 68 ? -6.758 12.109 11.469 1 97.88 68 GLN B C 1
ATOM 1805 O O . GLN B 1 68 ? -7.422 11.625 10.547 1 97.88 68 GLN B O 1
ATOM 1810 N N . GLU B 1 69 ? -7.074 13.086 12.234 1 97.19 69 GLU B N 1
ATOM 1811 C CA . GLU B 1 69 ? -8.375 13.703 12.008 1 97.19 69 GLU B CA 1
ATOM 1812 C C . GLU B 1 69 ? -8.484 14.242 10.578 1 97.19 69 GLU B C 1
ATOM 1814 O O . GLU B 1 69 ? -9.531 14.133 9.945 1 97.19 69 GLU B O 1
ATOM 1819 N N . HIS B 1 70 ? -7.422 14.8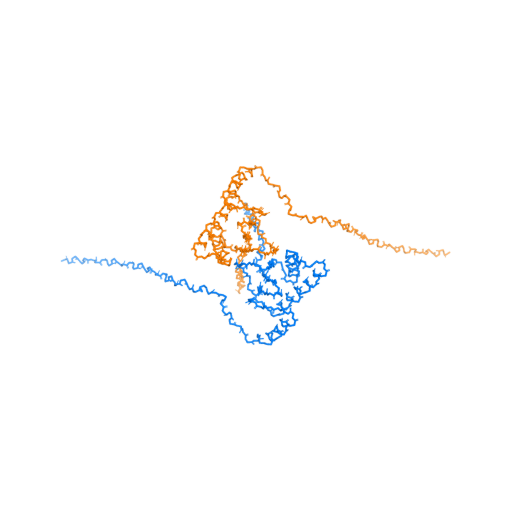44 10.164 1 97.69 70 HIS B N 1
ATOM 1820 C CA . HIS B 1 70 ? -7.387 15.32 8.781 1 97.69 70 HIS B CA 1
ATOM 1821 C C . HIS B 1 70 ? -7.629 14.18 7.801 1 97.69 70 HIS B C 1
ATOM 1823 O O . HIS B 1 70 ? -8.422 14.32 6.867 1 97.69 70 HIS B O 1
ATOM 1829 N N . ALA B 1 71 ? -6.973 13.07 7.953 1 98.56 71 ALA B N 1
ATOM 1830 C CA . ALA B 1 71 ? -7.152 11.898 7.094 1 98.56 71 ALA B CA 1
ATOM 1831 C C . ALA B 1 71 ? -8.602 11.422 7.117 1 98.56 71 ALA B C 1
ATOM 1833 O O . ALA B 1 71 ? -9.18 11.117 6.066 1 98.56 71 ALA B O 1
ATOM 1834 N N . PHE B 1 72 ? -9.203 11.406 8.273 1 98.12 72 PHE B N 1
ATOM 1835 C CA . PHE B 1 72 ? -10.562 10.922 8.438 1 98.12 72 PHE B CA 1
ATOM 1836 C C . PHE B 1 72 ? -11.555 11.828 7.723 1 98.12 72 PHE B C 1
ATOM 1838 O O . PHE B 1 72 ? -12.383 11.359 6.934 1 98.12 72 PHE B O 1
ATOM 1845 N N . ARG B 1 73 ? -11.422 13.039 7.965 1 97.38 73 ARG B N 1
ATOM 1846 C CA . ARG B 1 73 ? -12.375 14 7.414 1 97.38 73 ARG B CA 1
ATOM 1847 C C . ARG B 1 73 ? -12.242 14.094 5.898 1 97.38 73 ARG B C 1
ATOM 1849 O O . ARG B 1 73 ? -13.25 14.172 5.188 1 97.38 73 ARG B O 1
ATOM 1856 N N . PHE B 1 74 ? -11.062 14.07 5.441 1 98.06 74 PHE B N 1
ATOM 1857 C CA . PHE B 1 74 ? -10.844 14.141 4.004 1 98.06 74 PHE B CA 1
ATOM 1858 C C . PHE B 1 74 ? -11.359 12.883 3.316 1 98.06 74 PHE B C 1
ATOM 1860 O O . P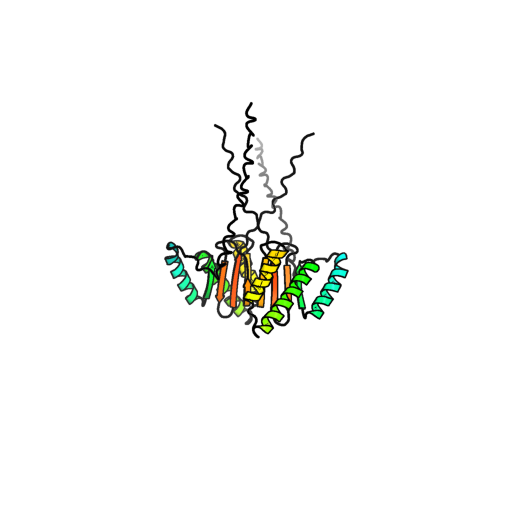HE B 1 74 ? -11.984 12.953 2.252 1 98.06 74 PHE B O 1
ATOM 1867 N N . SER B 1 75 ? -11.117 11.734 3.9 1 97.75 75 SER B N 1
ATOM 1868 C CA . SER B 1 75 ? -11.617 10.484 3.34 1 97.75 75 SER B CA 1
ATOM 1869 C C . SER B 1 75 ? -13.141 10.469 3.289 1 97.75 75 SER B C 1
ATOM 1871 O O . SER B 1 75 ? -13.734 10.039 2.295 1 97.75 75 SER B O 1
ATOM 1873 N N . ARG B 1 76 ? -13.742 10.984 4.359 1 96 76 ARG B N 1
ATOM 1874 C CA . ARG B 1 76 ? -15.195 11.07 4.395 1 96 76 ARG B CA 1
ATOM 1875 C C . ARG B 1 76 ? -15.719 11.977 3.287 1 96 76 ARG B C 1
ATOM 1877 O O . ARG B 1 76 ? -16.672 11.633 2.598 1 96 76 ARG B O 1
ATOM 1884 N N . ALA B 1 77 ? -15.062 13.047 3.152 1 95.25 77 ALA B N 1
ATOM 1885 C CA . ALA B 1 77 ? -15.461 13.992 2.111 1 95.25 77 ALA B CA 1
ATOM 1886 C C . ALA B 1 77 ? -15.328 13.367 0.725 1 95.25 77 ALA B C 1
ATOM 1888 O O . ALA B 1 77 ? -16.188 13.57 -0.14 1 95.25 77 ALA B O 1
ATOM 1889 N N . LEU B 1 78 ? -14.297 12.641 0.476 1 95.5 78 LEU B N 1
ATOM 1890 C CA . LEU B 1 78 ? -14.078 11.977 -0.805 1 95.5 78 LEU B CA 1
ATOM 1891 C C . LEU B 1 78 ? -15.172 10.953 -1.081 1 95.5 78 LEU B C 1
ATOM 1893 O O . LEU B 1 78 ? -15.672 10.859 -2.205 1 95.5 78 LEU B O 1
ATOM 1897 N N . LEU B 1 79 ? -15.555 10.203 -0.071 1 93.5 79 LEU B N 1
ATOM 1898 C CA . LEU B 1 79 ? -16.578 9.18 -0.24 1 93.5 79 LEU B CA 1
ATOM 1899 C C . LEU B 1 79 ? -17.938 9.812 -0.521 1 93.5 79 LEU B C 1
ATOM 1901 O O . LEU B 1 79 ? -18.688 9.312 -1.356 1 93.5 79 LEU B O 1
ATOM 1905 N N . ASP B 1 80 ? -18.203 10.875 0.165 1 91.62 80 ASP B N 1
ATOM 1906 C CA . ASP B 1 80 ? -19.469 11.562 -0.025 1 91.62 80 ASP B CA 1
ATOM 1907 C C . ASP B 1 80 ? -19.562 12.195 -1.413 1 91.62 80 ASP B C 1
ATOM 1909 O O . ASP B 1 80 ? -20.625 12.195 -2.037 1 91.62 80 ASP B O 1
ATOM 1913 N N . ALA B 1 81 ? -18.438 12.625 -1.898 1 90.06 81 ALA B N 1
ATOM 1914 C CA . ALA B 1 81 ? -18.375 13.203 -3.238 1 90.06 81 ALA B CA 1
ATOM 1915 C C . ALA B 1 81 ? -18.531 12.125 -4.309 1 90.06 81 ALA B C 1
ATOM 1917 O O . ALA B 1 81 ? -19.172 12.352 -5.336 1 90.06 81 ALA B O 1
ATOM 1918 N N . ASN B 1 82 ? -17.938 11.055 -4.074 1 80.75 82 ASN B N 1
ATOM 1919 C CA . ASN B 1 82 ? -17.984 9.961 -5.047 1 80.75 82 ASN B CA 1
ATOM 1920 C C . ASN B 1 82 ? -19.375 9.305 -5.078 1 80.75 82 ASN B C 1
ATOM 1922 O O . ASN B 1 82 ? -19.797 8.805 -6.121 1 80.75 82 ASN B O 1
ATOM 1926 N N . ASN B 1 83 ? -19.984 9.227 -3.953 1 73.06 83 ASN B N 1
ATOM 1927 C CA . ASN B 1 83 ? -21.344 8.695 -3.91 1 73.06 83 ASN B CA 1
ATOM 1928 C C . ASN B 1 83 ? -22.297 9.547 -4.742 1 73.06 83 ASN B C 1
ATOM 1930 O O . ASN B 1 83 ? -23.281 9.031 -5.285 1 73.06 83 ASN B O 1
ATOM 1934 N N . LEU B 1 84 ? -21.922 10.75 -4.793 1 68.81 84 LEU B N 1
ATOM 1935 C CA . LEU B 1 84 ? -22.75 11.656 -5.582 1 68.81 84 LEU B CA 1
ATOM 1936 C C . LEU B 1 84 ? -22.547 11.422 -7.074 1 68.81 84 LEU B C 1
ATOM 1938 O O . LEU B 1 84 ? -23.484 11.602 -7.867 1 68.81 84 LEU B O 1
ATOM 1942 N N . GLU B 1 85 ? -21.391 10.969 -7.375 1 65.31 85 GLU B N 1
ATOM 1943 C CA . GLU B 1 85 ? -21.062 10.781 -8.789 1 65.31 85 GLU B CA 1
ATOM 1944 C C . GLU B 1 85 ? -21.406 9.375 -9.25 1 65.31 85 GLU B C 1
ATOM 1946 O O . GLU B 1 85 ? -21.953 9.188 -10.344 1 65.31 85 GLU B O 1
ATOM 1951 N N . SER B 1 86 ? -20.906 8.453 -8.547 1 67.88 86 SER B N 1
ATOM 1952 C CA . SER B 1 86 ? -21.172 7.043 -8.836 1 67.88 86 SER B CA 1
ATOM 1953 C C . SER B 1 86 ? -21.312 6.238 -7.547 1 67.88 86 SER B C 1
ATOM 1955 O O . SER B 1 86 ? -20.703 6.555 -6.531 1 67.88 86 SER B O 1
ATOM 1957 N N . LYS B 1 87 ? -22.281 5.398 -7.668 1 67.44 87 LYS B N 1
ATOM 1958 C CA . LYS B 1 87 ? -22.531 4.523 -6.527 1 67.44 87 LYS B CA 1
ATOM 1959 C C . LYS B 1 87 ? -21.328 3.641 -6.23 1 67.44 87 LYS B C 1
ATOM 1961 O O . LYS B 1 87 ? -21.203 3.082 -5.141 1 67.44 87 LYS B O 1
ATOM 1966 N N . ASN B 1 88 ? -20.328 3.609 -7.195 1 76.75 88 ASN B N 1
ATOM 1967 C CA . ASN B 1 88 ? -19.188 2.744 -6.973 1 76.75 88 ASN B CA 1
ATOM 1968 C C . ASN B 1 88 ? -17.875 3.535 -6.98 1 76.75 88 ASN B C 1
ATOM 1970 O O . ASN B 1 88 ? -17.297 3.779 -8.039 1 76.75 88 ASN B O 1
ATOM 1974 N N . PRO B 1 89 ? -17.547 3.893 -5.801 1 81.81 89 PRO B N 1
ATOM 1975 C CA . PRO B 1 89 ? -16.312 4.676 -5.77 1 81.81 89 PRO B CA 1
ATOM 1976 C C . PRO B 1 89 ? -15.109 3.91 -6.328 1 81.81 89 PRO B C 1
ATOM 1978 O O . PRO B 1 89 ? -15.008 2.693 -6.148 1 81.81 89 PRO B O 1
ATOM 1981 N N . ASN B 1 90 ? -14.336 4.598 -7.164 1 91.25 90 ASN B N 1
ATOM 1982 C CA . ASN B 1 90 ? -13.07 4.047 -7.633 1 91.25 90 ASN B CA 1
ATOM 1983 C C . ASN B 1 90 ? -11.969 4.188 -6.582 1 91.25 90 ASN B C 1
ATOM 1985 O O . ASN B 1 90 ? -11.477 5.293 -6.34 1 91.25 90 ASN B O 1
ATOM 1989 N N . PRO B 1 91 ? -11.633 3.049 -6.02 1 94.81 91 PRO B N 1
ATOM 1990 C CA . PRO B 1 91 ? -10.68 3.123 -4.914 1 94.81 91 PRO B CA 1
ATOM 1991 C C . PRO B 1 91 ? -9.359 3.777 -5.316 1 94.81 91 PRO B C 1
ATOM 1993 O O . PRO B 1 91 ? -8.727 4.461 -4.508 1 94.81 91 PRO B O 1
ATOM 1996 N N . THR B 1 92 ? -9.016 3.645 -6.543 1 96.06 92 THR B N 1
ATOM 1997 C CA . THR B 1 92 ? -7.754 4.219 -7.008 1 96.06 92 THR B CA 1
ATOM 1998 C C . THR B 1 92 ? -7.816 5.742 -7 1 96.06 92 THR B C 1
ATOM 2000 O O . THR B 1 92 ? -6.855 6.406 -6.605 1 96.06 92 THR B O 1
ATOM 2003 N N . ARG B 1 93 ? -8.883 6.238 -7.355 1 95.19 93 ARG B N 1
ATOM 2004 C CA . ARG B 1 93 ? -9.055 7.688 -7.387 1 95.19 93 ARG B CA 1
ATOM 2005 C C . ARG B 1 93 ? -9.062 8.273 -5.98 1 95.19 93 ARG B C 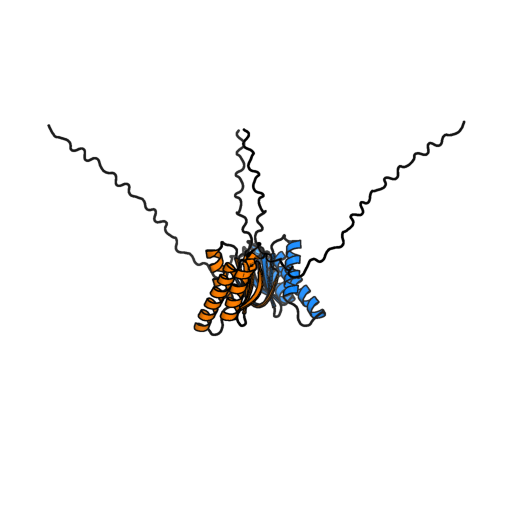1
ATOM 2007 O O . ARG B 1 93 ? -8.492 9.336 -5.742 1 95.19 93 ARG B O 1
ATOM 2014 N N . ILE B 1 94 ? -9.672 7.578 -5.145 1 97 94 ILE B N 1
ATOM 2015 C CA . ILE B 1 94 ? -9.727 8.008 -3.752 1 97 94 ILE B CA 1
ATOM 2016 C C . ILE B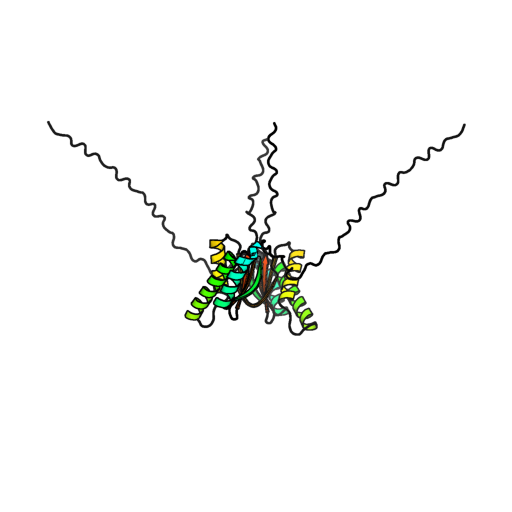 1 94 ? -8.32 7.984 -3.154 1 97 94 ILE B C 1
ATOM 2018 O O . ILE B 1 94 ? -7.902 8.945 -2.502 1 97 94 ILE B O 1
ATOM 2022 N N . ALA B 1 95 ? -7.602 6.926 -3.441 1 98.31 95 ALA B N 1
ATOM 2023 C CA . ALA B 1 95 ? -6.227 6.809 -2.963 1 98.31 95 ALA B CA 1
ATOM 2024 C C . ALA B 1 95 ? -5.355 7.938 -3.508 1 98.31 95 ALA B C 1
ATOM 2026 O O . ALA B 1 95 ? -4.566 8.531 -2.77 1 98.31 95 ALA B O 1
ATOM 2027 N N . MET B 1 96 ? -5.582 8.242 -4.723 1 98 96 MET B N 1
ATOM 2028 C CA . MET B 1 96 ? -4.816 9.305 -5.363 1 98 96 MET B CA 1
ATOM 2029 C C . MET B 1 96 ? -5.09 10.648 -4.691 1 98 96 MET B C 1
ATOM 2031 O O . MET B 1 96 ? -4.156 11.398 -4.391 1 98 96 MET B O 1
ATOM 2035 N N . SER B 1 97 ? -6.34 10.922 -4.441 1 97.81 97 SER B N 1
ATOM 2036 C CA . SER B 1 97 ? -6.727 12.203 -3.857 1 97.81 97 SER B CA 1
ATOM 2037 C C . SER B 1 97 ? -6.156 12.359 -2.453 1 97.81 97 SER B C 1
ATOM 2039 O O . SER B 1 97 ? -5.641 13.43 -2.104 1 97.81 97 SER B O 1
ATOM 2041 N N . LEU B 1 98 ? -6.262 11.297 -1.726 1 98.5 98 LEU B N 1
ATOM 2042 C CA . LEU B 1 98 ? -5.758 11.359 -0.357 1 98.5 98 LEU B CA 1
ATOM 2043 C C . LEU B 1 98 ? -4.238 11.477 -0.342 1 98.5 98 LEU B C 1
ATOM 2045 O O . LEU B 1 98 ? -3.68 12.273 0.419 1 98.5 98 LEU B O 1
ATOM 2049 N N . LYS B 1 99 ? -3.594 10.742 -1.132 1 98.38 99 LYS B N 1
ATOM 2050 C CA . LYS B 1 99 ? -2.139 10.812 -1.231 1 98.38 99 LYS B CA 1
ATOM 2051 C C . LYS B 1 99 ? -1.686 12.219 -1.638 1 98.38 99 LYS B C 1
ATOM 2053 O O . LYS B 1 99 ? -0.75 12.766 -1.053 1 98.38 99 LYS B O 1
ATOM 2058 N N . LYS B 1 100 ? -2.295 12.812 -2.586 1 98.44 100 LYS B N 1
ATOM 2059 C CA . LYS B 1 100 ? -1.935 14.141 -3.076 1 98.44 100 LYS B CA 1
ATOM 2060 C C . LYS B 1 100 ? -2.18 15.203 -2.01 1 98.44 100 LYS B C 1
ATOM 2062 O O . LYS B 1 100 ? -1.371 16.125 -1.843 1 98.44 100 LYS B O 1
ATOM 2067 N N . GLU B 1 101 ? -3.299 15.07 -1.349 1 98.62 101 GLU B N 1
ATOM 2068 C CA . GLU B 1 101 ? -3.615 15.984 -0.261 1 98.62 101 GLU B CA 1
ATOM 2069 C C . GLU B 1 101 ? -2.525 15.977 0.808 1 98.62 101 GLU B C 1
ATOM 2071 O O . GLU B 1 101 ? -2.072 17.031 1.255 1 98.62 101 GLU B O 1
ATOM 2076 N N . PHE B 1 102 ? -2.037 14.852 1.109 1 98.44 102 PHE B N 1
ATOM 2077 C CA . PHE B 1 102 ? -1.062 14.742 2.188 1 98.44 102 PHE B CA 1
ATOM 2078 C C . PHE B 1 102 ? 0.333 15.109 1.694 1 98.44 102 PHE B C 1
ATOM 2080 O O . PHE B 1 102 ? 1.134 15.672 2.443 1 98.44 102 PHE B O 1
ATOM 2087 N N . ASP B 1 103 ? 0.553 14.812 0.466 1 97.19 103 ASP B N 1
ATOM 2088 C CA . ASP B 1 103 ? 1.788 15.328 -0.116 1 97.19 103 ASP B CA 1
ATOM 2089 C C . ASP B 1 103 ? 1.835 16.859 -0.044 1 97.19 103 ASP B C 1
ATOM 2091 O O . ASP B 1 103 ? 2.871 17.438 0.292 1 97.19 103 ASP B O 1
ATOM 2095 N N . ALA B 1 104 ? 0.764 17.422 -0.298 1 98.19 104 ALA B N 1
ATOM 2096 C CA . ALA B 1 104 ? 0.687 18.875 -0.349 1 98.19 104 ALA B CA 1
ATOM 2097 C C . ALA B 1 104 ? 0.77 19.484 1.05 1 98.19 104 ALA B C 1
ATOM 2099 O O . ALA B 1 104 ? 1.432 20.5 1.254 1 98.19 104 ALA B O 1
ATOM 2100 N N . MET B 1 105 ? 0.223 18.828 1.979 1 98 105 MET B N 1
ATOM 2101 C CA . MET B 1 105 ? 0.061 19.422 3.303 1 98 105 MET B CA 1
ATOM 2102 C C . MET B 1 105 ? 1.231 19.062 4.211 1 98 105 MET B C 1
ATOM 2104 O O . MET B 1 105 ? 1.594 19.828 5.102 1 98 105 MET B O 1
ATOM 2108 N N . TYR B 1 106 ? 1.85 17.891 3.939 1 96.56 106 TYR B N 1
ATOM 2109 C CA . TYR B 1 106 ? 2.791 17.406 4.941 1 96.56 106 TYR B CA 1
ATOM 2110 C C . TYR B 1 106 ? 4.094 16.953 4.289 1 96.56 106 TYR B C 1
ATOM 2112 O O . TYR B 1 106 ? 4.879 16.219 4.898 1 96.56 106 TYR B O 1
ATOM 2120 N N . GLY B 1 107 ? 4.305 17.281 3.088 1 94.62 107 GLY B N 1
ATOM 2121 C CA . GLY B 1 107 ? 5.523 16.906 2.391 1 94.62 107 GLY B CA 1
ATOM 2122 C C . GLY B 1 107 ? 5.371 15.656 1.545 1 94.62 107 GLY B C 1
ATOM 2123 O O . GLY B 1 107 ? 4.523 14.805 1.832 1 94.62 107 GLY B O 1
ATOM 2124 N N . ILE B 1 108 ? 6.262 15.367 0.65 1 93 108 ILE B N 1
ATOM 2125 C CA . ILE B 1 108 ? 6.137 14.352 -0.387 1 93 108 ILE B CA 1
ATOM 2126 C C . ILE B 1 108 ? 6.441 12.977 0.2 1 93 108 ILE B C 1
ATOM 2128 O O . ILE B 1 108 ? 6.863 12.867 1.354 1 93 108 ILE B O 1
ATOM 2132 N N . ALA B 1 109 ? 6.113 11.953 -0.577 1 94.81 109 ALA B N 1
ATOM 2133 C CA . ALA B 1 109 ? 6.449 10.555 -0.333 1 94.81 109 ALA B CA 1
ATOM 2134 C C . ALA B 1 109 ? 5.379 9.867 0.511 1 94.81 109 ALA B C 1
ATOM 2136 O O . ALA B 1 109 ? 5.68 8.977 1.309 1 94.81 109 ALA B O 1
ATOM 2137 N N . TRP B 1 110 ? 4.211 10.305 0.397 1 97.44 110 TRP B N 1
ATOM 2138 C CA . TRP B 1 110 ? 3.09 9.555 0.956 1 97.44 110 TRP B CA 1
ATOM 2139 C C . TRP B 1 110 ? 2.629 8.469 -0.003 1 97.44 110 TRP B C 1
ATOM 2141 O O . TRP B 1 110 ? 2.82 8.57 -1.217 1 97.44 110 TRP B O 1
ATOM 2151 N N . HIS B 1 111 ? 2.02 7.434 0.54 1 98.25 111 HIS B N 1
ATOM 2152 C CA . HIS B 1 111 ? 1.413 6.305 -0.158 1 98.25 111 HIS B CA 1
ATOM 2153 C C . HIS B 1 111 ? 0.024 6 0.392 1 98.25 111 HIS B C 1
ATOM 2155 O O . HIS B 1 111 ? -0.205 6.094 1.6 1 98.25 111 HIS B O 1
ATOM 2161 N N . CYS B 1 112 ? -0.833 5.621 -0.497 1 98.88 112 CYS B N 1
ATOM 2162 C CA . CYS B 1 112 ? -2.191 5.359 -0.033 1 98.88 112 CYS B CA 1
ATOM 2163 C C . CYS B 1 112 ? -2.783 4.145 -0.733 1 98.88 112 CYS B C 1
ATOM 2165 O O . CYS B 1 112 ? -2.684 4.016 -1.955 1 98.88 112 CYS B O 1
ATOM 2167 N N . ILE B 1 113 ? -3.328 3.262 0.049 1 98.81 113 ILE B N 1
ATOM 2168 C CA . ILE B 1 113 ? -4.07 2.092 -0.406 1 98.81 113 ILE B CA 1
ATOM 2169 C C . ILE B 1 113 ? -5.508 2.162 0.106 1 98.81 113 ILE B C 1
ATOM 2171 O O . ILE B 1 113 ? -5.742 2.424 1.289 1 98.81 113 ILE B O 1
ATOM 2175 N N . VAL B 1 114 ? -6.418 1.999 -0.768 1 98.56 114 VAL B N 1
ATOM 2176 C CA . VAL B 1 114 ? -7.836 1.994 -0.417 1 98.56 114 VAL B CA 1
ATOM 2177 C C . VAL B 1 114 ? -8.508 0.755 -1.003 1 98.56 114 VAL B C 1
ATOM 2179 O O . VAL B 1 114 ? -8.359 0.465 -2.191 1 98.56 114 VAL B O 1
ATOM 2182 N N . GLY B 1 115 ? -9.242 0.036 -0.117 1 97.88 115 GLY B N 1
ATOM 2183 C CA . GLY B 1 115 ? -9.883 -1.139 -0.69 1 97.88 115 GLY B CA 1
ATOM 2184 C C . GLY B 1 115 ? -10.773 -1.87 0.291 1 97.88 115 GLY B C 1
ATOM 2185 O O . GLY B 1 115 ? -10.836 -1.516 1.47 1 97.88 115 GLY B O 1
ATOM 2186 N N . LYS B 1 116 ? -11.445 -2.902 -0.232 1 97 116 LYS B N 1
ATOM 2187 C CA . LYS B 1 116 ? -12.398 -3.695 0.54 1 97 116 LYS B CA 1
ATOM 2188 C C . LYS B 1 116 ? -11.719 -4.91 1.168 1 97 116 LYS B C 1
ATOM 2190 O O . LYS B 1 116 ? -12.094 -5.34 2.262 1 97 116 LYS B O 1
ATOM 2195 N N . SER B 1 117 ? -10.711 -5.402 0.432 1 96.62 117 SER B N 1
ATOM 2196 C CA . SER B 1 117 ? -10.078 -6.641 0.875 1 96.62 117 SER B CA 1
ATOM 2197 C C . SER B 1 117 ? -8.609 -6.695 0.446 1 96.62 117 SER B C 1
ATOM 2199 O O . SER B 1 117 ? -8.312 -6.922 -0.728 1 96.62 117 SER B O 1
ATOM 2201 N N . TYR B 1 118 ? -7.812 -6.527 1.405 1 97.62 118 TYR B N 1
ATOM 2202 C CA . TYR B 1 118 ? -6.379 -6.602 1.156 1 97.62 118 TYR B CA 1
ATOM 2203 C C . TYR B 1 118 ? -5.602 -6.715 2.465 1 97.62 118 TYR B C 1
ATOM 2205 O O . TYR B 1 118 ? -6.141 -6.43 3.537 1 97.62 118 TYR B O 1
ATOM 2213 N N . GLY B 1 119 ? -4.418 -7.188 2.342 1 97.81 119 GLY B N 1
ATOM 2214 C CA . GLY B 1 119 ? -3.393 -7.152 3.373 1 97.81 119 GLY B CA 1
ATOM 2215 C C . GLY B 1 119 ? -2.143 -6.406 2.947 1 97.81 119 GLY B C 1
ATOM 2216 O O . GLY B 1 119 ? -1.878 -6.258 1.753 1 97.81 119 GLY B O 1
ATOM 2217 N N . SER B 1 120 ? -1.448 -5.961 3.973 1 98.19 120 SER B N 1
ATOM 2218 C CA . SER B 1 120 ? -0.291 -5.133 3.646 1 98.19 120 SER B CA 1
ATOM 2219 C C . SER B 1 120 ? 0.849 -5.363 4.633 1 98.19 120 SER B C 1
ATOM 2221 O O . SER B 1 120 ? 0.619 -5.797 5.766 1 98.19 120 SER B O 1
ATOM 2223 N N . PHE B 1 121 ? 1.997 -5.195 4.125 1 97.81 121 PHE B N 1
ATOM 2224 C CA . PHE B 1 121 ? 3.197 -5.082 4.945 1 97.81 121 PHE B CA 1
ATOM 2225 C C . PHE B 1 121 ? 4.137 -4.023 4.391 1 97.81 121 PHE B C 1
ATOM 2227 O O . PHE B 1 121 ? 4.688 -4.184 3.299 1 97.81 121 PHE B O 1
ATOM 2234 N N . VAL B 1 122 ? 4.223 -2.877 5.211 1 97.56 122 VAL B N 1
ATOM 2235 C CA . VAL B 1 122 ? 4.93 -1.711 4.691 1 97.56 122 VAL B CA 1
ATOM 2236 C C . VAL B 1 122 ? 5.875 -1.162 5.754 1 97.56 122 VAL B C 1
ATOM 2238 O O . VAL B 1 122 ? 5.695 -1.418 6.949 1 97.56 122 VAL B O 1
ATOM 2241 N N . THR B 1 123 ? 6.879 -0.463 5.301 1 94.56 123 THR B N 1
ATOM 2242 C CA . THR B 1 123 ? 7.75 0.32 6.172 1 94.56 123 THR B CA 1
ATOM 2243 C C . THR B 1 123 ? 7.414 1.806 6.078 1 94.56 123 THR B C 1
ATOM 2245 O O . THR B 1 123 ? 7.176 2.326 4.988 1 94.56 123 THR B O 1
ATOM 2248 N N . HIS B 1 124 ? 7.27 2.426 7.25 1 94 124 HIS B N 1
ATOM 2249 C CA . HIS B 1 124 ? 6.922 3.842 7.242 1 94 124 HIS B CA 1
ATOM 2250 C C . HIS B 1 124 ? 7.812 4.637 8.188 1 94 124 HIS B C 1
ATOM 2252 O O . HIS B 1 124 ? 8.43 4.066 9.086 1 94 124 HIS B O 1
ATOM 2258 N N . SER B 1 125 ? 7.891 5.941 7.938 1 92.81 125 SER B N 1
ATOM 2259 C CA . SER B 1 125 ? 8.539 6.844 8.883 1 92.81 125 SER B CA 1
ATOM 2260 C C . SER B 1 125 ? 7.719 6.984 10.164 1 92.81 125 SER B C 1
ATOM 2262 O O . SER B 1 125 ? 6.492 6.887 10.133 1 92.81 125 SER B O 1
ATOM 2264 N N . SER B 1 126 ? 8.461 7.25 11.203 1 93.31 126 SER B N 1
ATOM 2265 C CA . SER B 1 126 ? 7.789 7.398 12.492 1 93.31 126 SER B CA 1
ATOM 2266 C C . SER B 1 126 ? 6.797 8.555 12.469 1 93.31 126 SER B C 1
ATOM 2268 O O . SER B 1 126 ? 7.102 9.633 11.945 1 93.31 126 SER B O 1
ATOM 2270 N N . GLY B 1 127 ? 5.605 8.289 12.945 1 96.31 127 GLY B N 1
ATOM 2271 C CA . GLY B 1 127 ? 4.594 9.328 13.102 1 96.31 127 GLY B CA 1
ATOM 2272 C C . GLY B 1 127 ? 3.801 9.586 11.836 1 96.31 127 GLY B C 1
ATOM 2273 O O . GLY B 1 127 ? 3.064 10.57 11.75 1 96.31 127 GLY B O 1
ATOM 2274 N N . ARG B 1 128 ? 3.977 8.727 10.852 1 97.12 128 ARG B N 1
ATOM 2275 C CA . ARG B 1 128 ? 3.373 9.016 9.555 1 97.12 128 ARG B CA 1
ATOM 2276 C C . ARG B 1 128 ? 2.666 7.789 9 1 97.12 128 ARG B C 1
ATOM 2278 O O . ARG B 1 128 ? 2.84 7.445 7.824 1 97.12 128 ARG B O 1
ATOM 2285 N N . PHE B 1 129 ? 1.814 7.227 9.891 1 98.19 129 PHE B N 1
ATOM 2286 C CA . PHE B 1 129 ? 1.107 6.008 9.516 1 98.19 129 PHE B CA 1
ATOM 2287 C C . PHE B 1 129 ? -0.288 5.98 10.125 1 98.19 129 PHE B C 1
ATOM 2289 O O . PHE B 1 129 ? -0.448 6.191 11.328 1 98.19 129 PHE B O 1
ATOM 2296 N N . VAL B 1 130 ? -1.261 5.664 9.25 1 98.75 130 VAL B N 1
ATOM 2297 C CA . VAL B 1 130 ? -2.594 5.43 9.797 1 98.75 130 VAL B CA 1
ATOM 2298 C C . VAL B 1 130 ? -3.334 4.414 8.93 1 98.75 130 VAL B C 1
ATOM 2300 O O . VAL B 1 130 ? -3.234 4.445 7.699 1 98.75 130 VAL B O 1
ATOM 2303 N N . TYR B 1 131 ? -3.973 3.471 9.586 1 98.62 131 TYR B N 1
ATOM 2304 C CA . TYR B 1 131 ? -4.801 2.43 8.992 1 98.62 131 TYR B CA 1
ATOM 2305 C C . TYR B 1 131 ? -6.195 2.422 9.609 1 98.62 131 TYR B C 1
ATOM 2307 O O . TYR B 1 131 ? -6.344 2.207 10.812 1 98.62 131 TYR B O 1
ATOM 2315 N N . PHE B 1 132 ? -7.211 2.697 8.742 1 98.31 132 PHE B N 1
ATOM 2316 C CA . PHE B 1 132 ? -8.562 2.842 9.273 1 98.31 132 PHE B CA 1
ATOM 2317 C C . PHE B 1 132 ? -9.602 2.432 8.242 1 98.31 132 PHE B C 1
ATOM 2319 O O . PHE B 1 132 ? -9.266 2.205 7.074 1 98.31 132 PHE B O 1
ATOM 2326 N N . SER B 1 133 ? -10.852 2.279 8.688 1 97.5 133 SER B N 1
ATOM 2327 C CA . SER B 1 133 ? -11.945 1.943 7.785 1 97.5 133 SER B CA 1
ATOM 2328 C C . SER B 1 133 ? -13.047 2.996 7.836 1 97.5 133 SER B C 1
ATOM 2330 O O . SER B 1 133 ? -13.328 3.557 8.898 1 97.5 133 SER B O 1
ATOM 2332 N N . VAL B 1 134 ? -13.57 3.262 6.719 1 96.25 134 VAL B N 1
ATOM 2333 C CA . VAL B 1 134 ? -14.766 4.078 6.555 1 96.25 134 VAL B CA 1
ATOM 2334 C C . VAL B 1 134 ? -15.836 3.285 5.805 1 96.25 134 VAL B C 1
ATOM 2336 O O . VAL B 1 134 ? -15.648 2.928 4.641 1 96.25 134 VAL B O 1
ATOM 2339 N N . ASP B 1 135 ? -16.922 3.053 6.488 1 91.88 135 ASP B N 1
ATOM 2340 C CA . ASP B 1 135 ? -17.953 2.174 5.934 1 91.88 135 ASP B CA 1
ATOM 2341 C C . ASP B 1 135 ? -17.359 0.817 5.551 1 91.88 135 ASP B C 1
ATOM 2343 O O . ASP B 1 135 ? -16.938 0.055 6.418 1 91.88 135 ASP B O 1
ATOM 2347 N N . ASN B 1 136 ? -17.266 0.564 4.223 1 92.5 136 ASN B N 1
ATOM 2348 C CA . ASN B 1 136 ? -16.812 -0.762 3.811 1 92.5 136 ASN B CA 1
ATOM 2349 C C . ASN B 1 136 ? -15.43 -0.714 3.174 1 92.5 136 ASN B C 1
ATOM 2351 O O . ASN B 1 136 ? -14.93 -1.729 2.688 1 92.5 136 ASN B O 1
ATOM 2355 N N . LEU B 1 137 ? -14.812 0.455 3.295 1 96.5 137 LEU B N 1
ATOM 2356 C CA . LEU B 1 137 ? -13.492 0.593 2.701 1 96.5 137 LEU B CA 1
ATOM 2357 C C . LEU B 1 137 ? -12.422 0.767 3.777 1 96.5 137 LEU B C 1
ATOM 2359 O O . LEU B 1 137 ? -12.641 1.483 4.758 1 96.5 137 LEU B O 1
ATOM 2363 N N . SER B 1 138 ? -11.289 0.119 3.551 1 98 138 SER B N 1
ATOM 2364 C CA . SER B 1 138 ? -10.117 0.326 4.398 1 98 138 SER B CA 1
ATOM 2365 C C . SER B 1 138 ? -9.117 1.265 3.736 1 98 138 SER B C 1
ATOM 2367 O O . SER B 1 138 ? -8.898 1.197 2.523 1 98 138 SER B O 1
ATOM 2369 N N . PHE B 1 139 ? -8.523 2.111 4.582 1 98.62 139 PHE B N 1
ATOM 2370 C CA . PHE B 1 139 ? -7.555 3.117 4.156 1 98.62 139 PHE B CA 1
ATOM 2371 C C . PHE B 1 139 ? -6.207 2.893 4.832 1 98.62 139 PHE B C 1
ATOM 2373 O O . PHE B 1 139 ? -6.125 2.828 6.059 1 98.62 139 PHE B O 1
ATOM 2380 N N . LEU B 1 140 ? -5.172 2.717 4.023 1 98.88 140 LEU B N 1
ATOM 2381 C CA . LEU B 1 140 ? -3.793 2.717 4.5 1 98.88 140 LEU B CA 1
ATOM 2382 C C . LEU B 1 140 ? -3.029 3.918 3.955 1 98.88 140 LEU B C 1
ATOM 2384 O O . LEU B 1 140 ? -2.883 4.066 2.738 1 98.88 140 LEU B O 1
ATOM 2388 N N . LEU B 1 141 ? -2.635 4.797 4.871 1 98.88 141 LEU B N 1
ATOM 2389 C CA . LEU B 1 141 ? -1.892 6.008 4.535 1 98.88 141 LEU B CA 1
ATOM 2390 C C . LEU B 1 141 ? -0.588 6.082 5.324 1 98.88 141 LEU B C 1
ATOM 2392 O O . LEU B 1 141 ? -0.595 5.98 6.551 1 98.88 141 LEU B O 1
ATOM 2396 N N . PHE B 1 142 ? 0.546 6.176 4.488 1 98.19 142 PHE B N 1
ATOM 2397 C CA . PHE B 1 142 ? 1.821 6.223 5.191 1 98.19 142 PHE B CA 1
ATOM 2398 C C . PHE B 1 142 ? 2.867 6.965 4.371 1 98.19 142 PHE B C 1
ATOM 2400 O O . PHE B 1 142 ? 2.727 7.105 3.156 1 98.19 142 PHE B O 1
ATOM 2407 N N . LYS B 1 143 ? 3.818 7.508 5.098 1 96.94 143 LYS B N 1
ATOM 2408 C CA . LYS B 1 143 ? 4.922 8.242 4.484 1 96.94 143 LYS B CA 1
ATOM 2409 C C . LYS B 1 143 ? 6.238 7.484 4.633 1 96.94 143 LYS B C 1
ATOM 2411 O O . LYS B 1 143 ? 6.453 6.801 5.637 1 96.94 143 LYS B O 1
ATOM 2416 N N . THR B 1 144 ? 6.992 7.598 3.584 1 94.94 144 THR B N 1
ATOM 2417 C CA . THR B 1 144 ? 8.344 7.059 3.676 1 94.94 144 THR B CA 1
ATOM 2418 C C . THR B 1 144 ? 9.375 8.188 3.637 1 94.94 144 THR B C 1
ATOM 2420 O O . THR B 1 144 ? 9.023 9.344 3.43 1 94.94 144 THR B O 1
ATOM 2423 N N . GLU B 1 145 ? 10.68 7.996 4.012 1 80.62 145 GLU B N 1
ATOM 2424 C CA . GLU B 1 145 ? 11.734 9.008 4.039 1 80.62 145 GLU B CA 1
ATOM 2425 C C . GLU B 1 145 ? 12.367 9.188 2.66 1 80.62 145 GLU B C 1
ATOM 2427 O O . GLU B 1 145 ? 12.578 8.211 1.939 1 80.62 145 GLU B O 1
ATOM 2432 N N . VAL B 1 146 ? 12.289 10.562 2.039 1 61.59 146 VAL B N 1
ATOM 2433 C CA . VAL B 1 146 ? 12.914 10.859 0.755 1 61.59 146 VAL B CA 1
ATOM 2434 C C . VAL B 1 146 ? 14.391 11.18 0.961 1 61.59 146 VAL B C 1
ATOM 2436 O O . VAL B 1 146 ? 14.758 11.906 1.888 1 61.59 146 VAL B O 1
ATOM 2439 N N . GLN B 1 147 ? 15.344 10.516 0.654 1 49.84 147 GLN B N 1
ATOM 2440 C CA . GLN B 1 147 ? 16.734 10.977 0.734 1 49.84 147 GLN B CA 1
ATOM 2441 C C . GLN B 1 147 ? 17.031 12.008 -0.348 1 49.84 147 GLN B C 1
ATOM 2443 O O . GLN B 1 147 ? 16.578 11.875 -1.486 1 49.84 147 GLN B O 1
ATOM 2448 N N . PRO B 1 148 ? 17.375 13.305 -0.02 1 44.84 148 PRO B N 1
ATOM 2449 C CA . PRO B 1 148 ? 17.875 14.164 -1.102 1 44.84 148 PRO B CA 1
ATOM 2450 C C . PRO B 1 148 ? 18.969 13.5 -1.932 1 44.84 148 PRO B C 1
ATOM 2452 O O . PRO B 1 148 ? 19.781 12.758 -1.393 1 44.84 148 PRO B O 1
ATOM 2455 N N . VAL B 1 149 ? 18.688 13.266 -3.104 1 41.94 149 VAL B N 1
ATOM 2456 C CA . VAL B 1 149 ? 19.781 12.844 -3.984 1 41.94 149 VAL B CA 1
ATOM 2457 C C . VAL B 1 149 ? 21.016 13.703 -3.738 1 41.94 149 VAL B C 1
ATOM 2459 O O . VAL B 1 149 ? 20.984 14.922 -3.943 1 41.94 149 VAL B O 1
ATOM 2462 N N . LYS B 1 150 ? 21.828 13.422 -2.771 1 42.66 150 LYS B N 1
ATOM 2463 C CA . LYS B 1 150 ? 23.047 14.219 -2.662 1 42.66 150 LYS B CA 1
ATOM 2464 C C . LYS B 1 150 ? 23.75 14.336 -4.012 1 42.66 150 LYS B C 1
ATOM 2466 O O . LYS B 1 150 ? 23.969 13.336 -4.691 1 42.66 150 LYS B O 1
ATOM 2471 N N . ARG B 1 151 ? 23.719 15.477 -4.473 1 45.59 151 ARG B N 1
ATOM 2472 C CA . ARG B 1 151 ? 24.594 15.773 -5.594 1 45.59 151 ARG B CA 1
ATOM 2473 C C . ARG B 1 151 ? 26.016 15.242 -5.336 1 45.59 151 ARG B C 1
ATOM 2475 O O . ARG B 1 151 ? 26.516 15.32 -4.215 1 45.59 151 ARG B O 1
ATOM 2482 N N . PRO B 1 152 ? 26.469 14.367 -6.137 1 45.59 152 PRO B N 1
ATOM 2483 C CA . PRO B 1 152 ? 27.875 14.031 -5.957 1 45.59 152 PRO B CA 1
ATOM 2484 C C . PRO B 1 152 ? 28.75 15.25 -5.656 1 45.59 152 PRO B C 1
ATOM 2486 O O . PRO B 1 152 ? 28.531 16.312 -6.242 1 45.59 152 PRO B O 1
ATOM 2489 N N . THR B 1 153 ? 29.172 15.352 -4.371 1 45.84 153 THR B N 1
ATOM 2490 C CA . THR B 1 153 ? 30.125 16.422 -4.109 1 45.84 153 THR B CA 1
ATOM 2491 C C . THR B 1 153 ? 31.109 16.547 -5.266 1 45.84 153 THR B C 1
ATOM 2493 O O . THR B 1 153 ? 31.688 15.562 -5.719 1 45.84 153 THR B O 1
ATOM 2496 N N . PRO B 1 154 ? 31.047 17.641 -5.996 1 46.12 154 PRO B N 1
ATOM 2497 C CA . PRO B 1 154 ? 32.031 17.797 -7.066 1 46.12 154 PRO B CA 1
ATOM 2498 C C . PRO B 1 154 ? 33.438 17.391 -6.633 1 46.12 154 PRO B C 1
ATOM 2500 O O . PRO B 1 154 ? 33.844 17.656 -5.496 1 46.12 154 PRO B O 1
ATOM 2503 N N . LEU B 1 155 ? 33.969 16.344 -7.195 1 45.72 155 LEU B N 1
ATOM 2504 C CA . LEU B 1 155 ? 35.375 16 -7.031 1 45.72 155 LEU B CA 1
ATOM 2505 C C . LEU B 1 155 ? 36.25 17.266 -6.973 1 45.72 155 LEU B C 1
ATOM 2507 O O . LEU B 1 155 ? 36.188 18.109 -7.863 1 45.72 155 LEU B O 1
ATOM 2511 N N . ARG B 1 156 ? 36.75 17.625 -5.816 1 43.19 156 ARG B N 1
ATOM 2512 C CA . ARG B 1 156 ? 37.75 18.703 -5.68 1 43.19 156 ARG B CA 1
ATOM 2513 C C . ARG B 1 156 ? 38.781 18.641 -6.809 1 43.19 156 ARG B C 1
ATOM 2515 O O . ARG B 1 156 ? 39.406 17.609 -7.023 1 43.19 156 ARG B O 1
ATOM 2522 N N . LYS B 1 157 ? 38.688 19.562 -7.734 1 40.22 157 LYS B N 1
ATOM 2523 C CA . LYS B 1 157 ? 39.75 19.75 -8.719 1 40.22 157 LYS B CA 1
ATOM 2524 C C . LYS B 1 157 ? 41.125 19.781 -8.039 1 40.22 157 LYS B C 1
ATOM 2526 O O . LYS B 1 157 ? 41.375 20.594 -7.152 1 40.22 157 LYS B O 1
ATOM 2531 N N . LEU B 1 158 ? 41.844 18.688 -7.938 1 39.47 158 LEU B N 1
ATOM 2532 C CA . LEU B 1 158 ? 43.281 18.719 -7.609 1 39.47 158 LEU B CA 1
ATOM 2533 C C . LEU B 1 158 ? 43.969 19.859 -8.328 1 39.47 158 LEU B C 1
ATOM 2535 O O . LEU B 1 158 ? 43.938 19.953 -9.555 1 39.47 158 LEU B O 1
ATOM 2539 N N . LYS B 1 159 ? 44.219 20.984 -7.645 1 42.75 159 LYS B N 1
ATOM 2540 C CA . LYS B 1 159 ? 45.125 22.016 -8.125 1 42.75 159 LYS B CA 1
ATOM 2541 C C . LYS B 1 159 ? 46.375 21.406 -8.75 1 42.75 159 LYS B C 1
ATOM 2543 O O . LYS B 1 159 ? 47.094 20.641 -8.109 1 42.75 159 LYS B O 1
ATOM 2548 N N . ALA B 1 160 ? 46.562 21.562 -10.078 1 31.2 160 ALA B N 1
ATOM 2549 C CA . ALA B 1 160 ? 47.906 21.453 -10.648 1 31.2 160 ALA B CA 1
ATOM 2550 C C . ALA B 1 160 ? 48.812 22.609 -10.18 1 31.2 160 ALA B C 1
ATOM 2552 O O . ALA B 1 160 ? 48.312 23.719 -9.969 1 31.2 160 ALA B O 1
#

Sequence (320 aa):
MERSQSETGRRRMEKNKERVQFLPPGRMLPVPPMVRPPAAATNEVRLAAVDVELNIRLRSADMPGAMQEHAFRFSRALLDANNLESKNPNPTRIAMSLKKEFDAMYGIAWHCIVGKSYGSFVTHSSGRFVYFSVDNLSFLLFKTEVQPVKRPTPLRKLKAMERSQSETGRRRMEKNKERVQFLPPGRMLPVPPMVRPPAAATNEVRLAAVDVELNIRLRSADMPGAMQEHAFRFSRALLDANNLESKNPNPTRIAMSLKKEFDAMYGIAWHCIVGKSYGSFVTHSSGRFVYFSVDNLSFLLFKTEVQPVKRPTPLRKLKA

InterPro domains:
  IPR001372 Dynein light chain, type 1/2 [PF01221] (56-144)
  IPR001372 Dynein light chain, type 1/2 [PTHR11886] (54-144)
  IPR001372 Dynein light chain, type 1/2 [SM01375] (51-144)
  IPR037177 Dynein light chain superfamily [G3DSA:3.30.740.10] (48-144)
  IPR037177 Dynein light chain superfamily [SSF54648] (53-144)